Protein 1YLQ (pdb70)

Secondary structure (P-SEA, 3-state):
caaaaaaaaaaaaccccbbbbbcccccccccccccccbbbbbcccccccaaaaaaaaaaaaaaaccccbbbbbccaaaaaaaaaacccccccc/caaaaaaaaaaaaccccbbbbbcccccccccccccccbbbbbcccccccaaaaaaaaaaaaaacccccbbbbbccaaaaaaaacccccccccc

Structure (mmCIF, N/CA/C/O backbone):
data_1YLQ
#
_entry.id   1YLQ
#
_cell.length_a   38.350
_cell.length_b   38.350
_cell.length_c   244.082
_cell.angle_alpha   90.00
_cell.angle_beta   90.00
_cell.angle_gamma   120.00
#
_symmetry.space_group_name_H-M   'P 32 2 1'
#
loop_
_entity.id
_entity.type
_entity.pdbx_description
1 polymer 'putative nucleotidyltransferase, hypothetical protein AF0614'
2 non-polymer 'SULFATE ION'
3 water water
#
loop_
_atom_site.group_PDB
_atom_site.id
_atom_site.type_symbol
_atom_site.label_atom_id
_atom_site.label_alt_id
_atom_site.label_comp_id
_atom_site.label_asym_id
_atom_site.label_entity_id
_atom_site.label_seq_id
_atom_site.pdbx_PDB_ins_code
_atom_site.Cartn_x
_atom_site.Cartn_y
_atom_site.Cartn_z
_atom_site.occupancy
_atom_site.B_iso_or_equiv
_atom_site.auth_seq_id
_atom_site.auth_comp_id
_atom_site.auth_asym_id
_atom_site.auth_atom_id
_atom_site.pdbx_PDB_model_num
ATOM 1 N N . ALA A 1 1 ? -1.566 15.733 14.499 1.00 38.00 -2 ALA A N 1
ATOM 2 C CA . ALA A 1 1 ? -0.296 16.091 13.833 1.00 38.46 -2 ALA A CA 1
ATOM 3 C C . ALA A 1 1 ? 0.714 15.235 14.542 1.00 37.61 -2 ALA A C 1
ATOM 4 O O . ALA A 1 1 ? 1.852 15.621 14.813 1.00 40.84 -2 ALA A O 1
ATOM 6 N N . GLY A 1 2 ? 0.265 14.029 14.820 1.00 35.94 -1 GLY A N 1
ATOM 7 C CA . GLY A 1 2 ? 1.104 13.045 15.368 1.00 32.99 -1 GLY A CA 1
ATOM 8 C C . GLY A 1 2 ? 1.633 13.400 16.753 1.00 32.04 -1 GLY A C 1
ATOM 9 O O . GLY A 1 2 ? 2.614 12.793 17.118 1.00 31.74 -1 GLY A O 1
ATOM 10 N N . HIS A 1 3 ? 1.031 14.343 17.516 1.00 29.93 0 HIS A N 1
ATOM 11 C CA . HIS A 1 3 ? 1.484 14.567 18.941 1.00 29.36 0 HIS A CA 1
ATOM 12 C C . HIS A 1 3 ? 1.026 13.458 19.893 1.00 28.80 0 HIS A C 1
ATOM 13 O O . HIS A 1 3 ? 1.764 13.069 20.821 1.00 28.01 0 HIS A O 1
ATOM 20 N N . MET A 1 4 ? -0.198 12.969 19.700 1.00 28.17 1 MET A N 1
ATOM 21 C CA . MET A 1 4 ? -0.700 11.897 20.541 1.00 29.60 1 MET A CA 1
ATOM 22 C C . MET A 1 4 ? 0.115 10.631 20.464 1.00 28.97 1 MET A C 1
ATOM 23 O O . MET A 1 4 ? 0.281 9.962 21.470 1.00 26.72 1 MET A O 1
ATOM 28 N N . LYS A 1 5 ? 0.623 10.351 19.264 1.00 27.65 2 LYS A N 1
ATOM 29 C CA . LYS A 1 5 ? 1.578 9.257 19.005 1.00 28.20 2 LYS A CA 1
ATOM 30 C C . LYS A 1 5 ? 2.814 9.435 19.880 1.00 27.60 2 LYS A C 1
ATOM 31 O O . LYS A 1 5 ? 3.270 8.474 20.495 1.00 28.13 2 LYS A O 1
ATOM 37 N N . GLU A 1 6 ? 3.315 10.667 19.940 1.00 26.40 3 GLU A N 1
ATOM 38 C CA . GLU A 1 6 ? 4.489 11.041 20.711 1.00 27.66 3 GLU A CA 1
ATOM 39 C C . GLU A 1 6 ? 4.225 10.904 22.212 1.00 25.69 3 GLU A C 1
ATOM 40 O O . GLU A 1 6 ? 5.049 10.359 22.885 1.00 24.50 3 GLU A O 1
ATOM 46 N N . ILE A 1 7 ? 3.108 11.431 22.713 1.00 26.34 4 ILE A N 1
ATOM 47 C CA . ILE A 1 7 ? 2.667 11.177 24.110 1.00 27.30 4 ILE A CA 1
ATOM 48 C C . ILE A 1 7 ? 2.676 9.654 24.484 1.00 28.27 4 ILE A C 1
ATOM 49 O O . ILE A 1 7 ? 3.174 9.266 25.557 1.00 28.20 4 ILE A O 1
ATOM 54 N N . LYS A 1 8 ? 2.091 8.802 23.638 1.00 28.57 5 LYS A N 1
ATOM 55 C CA . LYS A 1 8 ? 1.990 7.378 24.004 1.00 29.07 5 LYS A CA 1
ATOM 56 C C . LYS A 1 8 ? 3.432 6.858 24.054 1.00 28.92 5 LYS A C 1
ATOM 57 O O . LYS A 1 8 ? 3.797 6.085 24.945 1.00 27.43 5 LYS A O 1
ATOM 63 N N . GLU A 1 9 ? 4.278 7.298 23.120 1.00 28.93 6 GLU A N 1
ATOM 64 C CA . GLU A 1 9 ? 5.642 6.748 23.076 1.00 30.33 6 GLU A CA 1
ATOM 65 C C . GLU A 1 9 ? 6.536 7.121 24.249 1.00 29.72 6 GLU A C 1
ATOM 66 O O . GLU A 1 9 ? 7.136 6.237 24.851 1.00 28.50 6 GLU A O 1
ATOM 72 N N . ILE A 1 10 ? 6.585 8.407 24.581 1.00 28.96 7 ILE A N 1
ATOM 73 C CA . ILE A 1 10 ? 7.270 8.912 25.770 1.00 30.03 7 ILE A CA 1
ATOM 74 C C . ILE A 1 10 ? 6.736 8.206 27.025 1.00 29.69 7 ILE A C 1
ATOM 75 O O . ILE A 1 10 ? 7.502 7.808 27.895 1.00 29.60 7 ILE A O 1
ATOM 80 N N . THR A 1 11 ? 5.420 8.046 27.108 1.00 28.81 8 THR A N 1
ATOM 81 C CA . THR A 1 11 ? 4.792 7.542 28.328 1.00 28.98 8 THR A CA 1
ATOM 82 C C . THR A 1 11 ? 5.232 6.082 28.513 1.00 30.31 8 THR A C 1
ATOM 83 O O . THR A 1 11 ? 5.777 5.696 29.569 1.00 30.48 8 THR A O 1
ATOM 87 N N . LYS A 1 12 ? 5.040 5.294 27.467 1.00 30.94 9 LYS A N 1
ATOM 88 C CA . LYS A 1 12 ? 5.289 3.864 27.567 1.00 32.04 9 LYS A CA 1
ATOM 89 C C . LYS A 1 12 ? 6.793 3.516 27.711 1.00 31.55 9 LYS A C 1
ATOM 90 O O . LYS A 1 12 ? 7.137 2.447 28.237 1.00 29.88 9 LYS A O 1
ATOM 96 N N . LYS A 1 13 ? 7.668 4.436 27.281 1.00 30.96 10 LYS A N 1
ATOM 97 C CA . LYS A 1 13 ? 9.118 4.301 27.480 1.00 31.13 10 LYS A CA 1
ATOM 98 C C . LYS A 1 13 ? 9.512 4.394 28.958 1.00 30.78 10 LYS A C 1
ATOM 99 O O . LYS A 1 13 ? 10.429 3.707 29.430 1.00 30.33 10 LYS A O 1
ATOM 105 N N . ASP A 1 14 ? 8.843 5.284 29.659 1.00 30.26 11 ASP A N 1
ATOM 106 C CA . ASP A 1 14 ? 9.084 5.522 31.089 1.00 32.00 11 ASP A CA 1
ATOM 107 C C . ASP A 1 14 ? 8.256 4.562 31.970 1.00 31.28 11 ASP A C 1
ATOM 108 O O . ASP A 1 14 ? 8.776 3.822 32.832 1.00 31.62 11 ASP A O 1
ATOM 113 N N . VAL A 1 15 ? 6.964 4.524 31.715 1.00 31.51 12 VAL A N 1
ATOM 114 C CA . VAL A 1 15 ? 6.047 3.759 32.584 1.00 32.23 12 VAL A CA 1
ATOM 115 C C . VAL A 1 15 ? 5.271 2.773 31.710 1.00 31.01 12 VAL A C 1
ATOM 116 O O . VAL A 1 15 ? 4.243 3.128 31.140 1.00 29.95 12 VAL A O 1
ATOM 120 N N . GLN A 1 16 ? 5.761 1.538 31.641 1.00 29.04 13 GLN A N 1
ATOM 121 C CA . GLN A 1 16 ? 5.238 0.540 30.724 1.00 29.99 13 GLN A CA 1
ATOM 122 C C . GLN A 1 16 ? 3.755 0.261 30.960 1.00 29.30 13 GLN A C 1
ATOM 123 O O . GLN A 1 16 ? 3.000 0.023 30.012 1.00 28.60 13 GLN A O 1
ATOM 129 N N . ASP A 1 17 ? 3.332 0.277 32.221 1.00 28.64 14 ASP A N 1
ATOM 130 C CA . ASP A 1 17 ? 1.951 -0.112 32.509 1.00 28.03 14 ASP A CA 1
ATOM 131 C C . ASP A 1 17 ? 0.959 1.035 32.457 1.00 27.00 14 ASP A C 1
ATOM 132 O O . ASP A 1 17 ? -0.219 0.848 32.792 1.00 26.66 14 ASP A O 1
ATOM 137 N N . ALA A 1 18 ? 1.414 2.225 32.070 1.00 27.05 15 ALA A N 1
ATOM 138 C CA . ALA A 1 18 ? 0.529 3.360 32.152 1.00 27.37 15 ALA A CA 1
ATOM 139 C C . ALA A 1 18 ? -0.639 3.303 31.179 1.00 27.73 15 ALA A C 1
ATOM 140 O O . ALA A 1 18 ? -0.561 2.716 30.061 1.00 29.23 15 ALA A O 1
ATOM 142 N N . GLU A 1 19 ? -1.762 3.848 31.619 1.00 26.59 16 GLU A N 1
ATOM 143 C CA . GLU A 1 19 ? -2.904 3.968 30.748 1.00 26.44 16 GLU A CA 1
ATOM 144 C C . GLU A 1 19 ? -3.159 5.424 30.486 1.00 24.98 16 GLU A C 1
ATOM 145 O O . GLU A 1 19 ? -2.871 6.273 31.346 1.00 24.91 16 GLU A O 1
ATOM 151 N N . ILE A 1 20 ? -3.597 5.722 29.263 1.00 22.86 17 ILE A N 1
ATOM 152 C CA . ILE A 1 20 ? -3.797 7.119 28.896 1.00 24.16 17 ILE A CA 1
ATOM 153 C C . ILE A 1 20 ? -5.237 7.333 28.513 1.00 23.84 17 ILE A C 1
ATOM 154 O O . ILE A 1 20 ? -5.779 6.605 27.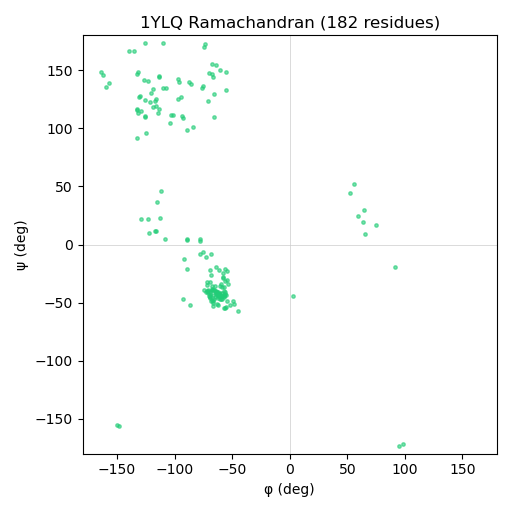672 1.00 23.67 17 ILE A O 1
ATOM 159 N N . TYR A 1 21 ? -5.821 8.364 29.107 1.00 24.52 18 TYR A N 1
ATOM 160 C CA . TYR A 1 21 ? -7.187 8.740 28.799 1.00 25.05 18 TYR A CA 1
ATOM 161 C C . TYR A 1 21 ? -7.265 10.181 28.321 1.00 25.08 18 TYR A C 1
ATOM 162 O O . TYR A 1 21 ? -6.618 11.062 28.917 1.00 26.42 18 TYR A O 1
ATOM 171 N N . LEU A 1 22 ? -8.122 10.436 27.325 1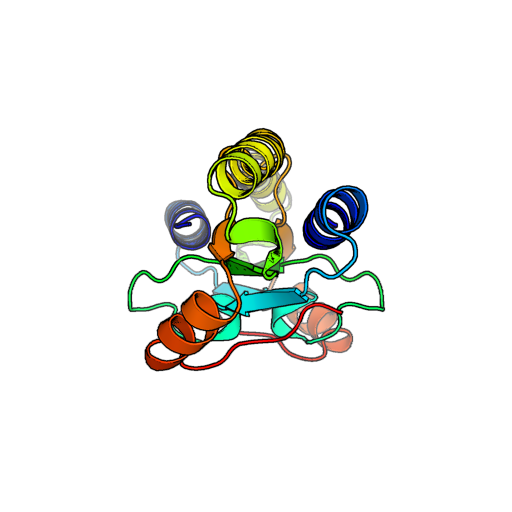.00 24.39 19 LEU A N 1
ATOM 172 C CA . LEU A 1 22 ? -8.333 11.783 26.753 1.00 24.82 19 LEU A CA 1
ATOM 173 C C . LEU A 1 22 ? -9.690 12.347 27.177 1.00 25.05 19 LEU A C 1
ATOM 174 O O . LEU A 1 22 ? -10.691 11.641 27.182 1.00 25.23 19 LEU A O 1
ATOM 179 N N . TYR A 1 23 ? -9.723 13.603 27.597 1.00 25.58 20 TYR A N 1
ATOM 180 C CA . TYR A 1 23 ? -10.980 14.309 27.777 1.00 25.44 20 TYR A CA 1
ATOM 181 C C . TYR A 1 23 ? -10.727 15.786 27.469 1.00 25.55 20 TYR A C 1
ATOM 182 O O . TYR A 1 23 ? -9.829 16.114 26.658 1.00 24.41 20 TYR A O 1
ATOM 191 N N . GLY A 1 24 ? -11.554 16.667 28.006 1.00 25.60 21 GLY A N 1
ATOM 192 C CA . GLY A 1 24 ? -11.476 18.105 27.675 1.00 25.79 21 GLY A CA 1
ATOM 193 C C . GLY A 1 24 ? -12.467 18.444 26.547 1.00 26.62 21 GLY A C 1
ATOM 194 O O . GLY A 1 24 ? -13.276 17.605 26.169 1.00 26.90 21 GLY A O 1
ATOM 195 N N . SER A 1 25 ? -12.426 19.665 26.044 1.00 27.54 22 SER A N 1
ATOM 196 C CA . SER A 1 25 ? -13.550 20.199 25.222 1.00 29.68 22 SER A CA 1
ATOM 197 C C . SER A 1 25 ? -13.871 19.335 24.018 1.00 30.61 22 SER A C 1
ATOM 198 O O . SER A 1 25 ? -15.042 19.023 23.763 1.00 30.05 22 SER A O 1
ATOM 201 N N . VAL A 1 26 ? -12.818 18.864 23.338 1.00 31.82 23 VAL A N 1
ATOM 202 C CA . VAL A 1 26 ? -13.029 18.131 22.084 1.00 32.86 23 VAL A CA 1
ATOM 203 C C . VAL A 1 26 ? -13.757 16.818 22.327 1.00 33.93 23 VAL A C 1
ATOM 204 O O . VAL A 1 26 ? -14.789 16.526 21.687 1.00 34.49 23 VAL A O 1
ATOM 208 N N . VAL A 1 27 ? -13.299 16.078 23.326 1.00 33.61 24 VAL A N 1
ATOM 209 C CA . VAL A 1 27 ? -13.872 14.774 23.637 1.00 33.89 24 VAL A CA 1
ATOM 210 C C . VAL A 1 27 ? -15.271 14.962 24.245 1.00 35.23 24 VAL A C 1
ATOM 211 O O . VAL A 1 27 ? -16.203 14.211 23.889 1.00 36.01 24 VAL A O 1
ATOM 215 N N . GLU A 1 28 ? -15.425 15.976 25.110 1.00 35.93 25 GLU A N 1
ATOM 216 C CA . GLU A 1 28 ? -16.624 16.128 25.964 1.00 36.16 25 GLU A CA 1
ATOM 217 C C . GLU A 1 28 ? -17.774 16.935 25.343 1.00 38.66 25 GLU A C 1
ATOM 218 O O . GLU A 1 28 ? -18.905 16.848 25.825 1.00 38.52 25 GLU A O 1
ATOM 224 N N . GLY A 1 29 ? -17.482 17.765 24.339 1.00 41.67 26 GLY A N 1
ATOM 225 C CA . GLY A 1 29 ? -18.523 18.608 23.702 1.00 45.35 26 GLY A CA 1
ATOM 226 C C . GLY A 1 29 ? -18.788 20.028 24.222 1.00 47.77 26 GLY A C 1
ATOM 227 O O . GLY A 1 29 ? -19.437 20.832 23.536 1.00 49.30 26 GLY A O 1
ATOM 228 N N . ASP A 1 30 ? -18.365 20.320 25.451 1.00 49.95 27 ASP A N 1
ATOM 229 C CA . ASP A 1 30 ? -18.216 21.691 25.981 1.00 51.57 27 ASP A CA 1
ATOM 230 C C . ASP A 1 30 ? -16.800 21.967 25.553 1.00 51.34 27 ASP A C 1
ATOM 231 O O . ASP A 1 30 ? -15.888 21.562 26.257 1.00 51.97 27 ASP A O 1
ATOM 236 N N . TYR A 1 31 ? -16.537 22.661 24.444 1.00 51.41 28 TYR A N 1
ATOM 237 C CA . TYR A 1 31 ? -16.693 24.105 24.121 1.00 49.68 28 TYR A CA 1
ATOM 238 C C . TYR A 1 31 ? -17.140 25.315 24.934 1.00 49.79 28 TYR A C 1
ATOM 239 O O . TYR A 1 31 ? -16.464 26.329 24.802 1.00 49.54 28 TYR A O 1
ATOM 248 N N . SER A 1 32 ? -18.200 25.289 25.742 1.00 49.48 29 SER A N 1
ATOM 249 C CA . SER A 1 32 ? -18.614 26.569 26.356 1.00 49.21 29 SER A CA 1
ATOM 250 C C . SER A 1 32 ? -18.481 26.762 27.893 1.00 48.96 29 SER A C 1
ATOM 251 O O . SER A 1 32 ? -19.149 27.620 28.480 1.00 48.86 29 SER A O 1
ATOM 254 N N . ILE A 1 33 ? -17.592 25.980 28.514 1.00 48.45 30 ILE A N 1
ATOM 255 C CA . ILE A 1 33 ? -17.281 26.061 29.959 1.00 48.06 30 ILE A CA 1
ATOM 256 C C . ILE A 1 33 ? -15.752 26.157 30.226 1.00 46.70 30 ILE A C 1
ATOM 257 O O . ILE A 1 33 ? -15.231 25.933 31.375 1.00 46.77 30 ILE A O 1
ATOM 262 N N . GLY A 1 34 ? -14.982 26.672 29.046 1.00 45.14 31 GLY A N 1
ATOM 263 C CA . GLY A 1 34 ? -13.532 26.819 29.417 1.00 42.86 31 GLY A CA 1
ATOM 264 C C . GLY A 1 34 ? -12.767 25.577 29.885 1.00 40.73 31 GLY A C 1
ATOM 265 O O . GLY A 1 34 ? -11.756 25.695 30.569 1.00 40.00 31 GLY A O 1
ATOM 266 N N . LEU A 1 35 ? -13.218 24.396 29.480 1.00 39.18 32 LEU A N 1
ATOM 267 C CA . LEU A 1 35 ? -12.412 23.176 29.672 1.00 38.38 32 LEU A CA 1
ATOM 268 C C . LEU A 1 35 ? -11.135 23.324 28.847 1.00 37.16 32 LEU A C 1
ATOM 269 O O . LEU A 1 35 ? -11.131 24.069 27.863 1.00 37.59 32 LEU A O 1
ATOM 274 N N . SER A 1 36 ? -10.066 22.638 29.238 1.00 35.29 33 SER A N 1
ATOM 275 C CA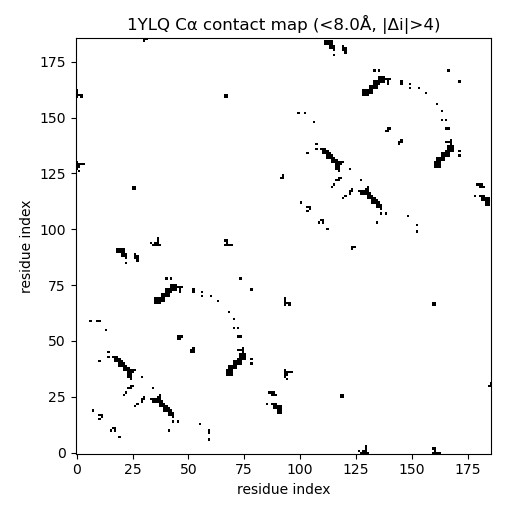 . SER A 1 36 ? -8.901 22.527 28.362 1.00 34.78 33 SER A CA 1
ATOM 276 C C . SER A 1 36 ? -9.238 21.842 27.006 1.00 33.00 33 SER A C 1
ATOM 277 O O . SER A 1 36 ? -10.114 20.992 26.964 1.00 33.02 33 SER A O 1
ATOM 280 N N . ASP A 1 37 ? -8.526 22.182 25.930 1.00 31.47 34 ASP A N 1
ATOM 281 C CA . ASP A 1 37 ? -8.787 21.602 24.588 1.00 30.29 34 ASP A CA 1
ATOM 282 C C . ASP A 1 37 ? -8.708 20.068 24.601 1.00 29.98 34 ASP A C 1
ATOM 283 O O . ASP A 1 37 ? -9.637 19.386 24.158 1.00 30.03 34 ASP A O 1
ATOM 288 N N . ILE A 1 38 ? -7.576 19.537 25.073 1.00 28.82 35 ILE A N 1
ATOM 289 C CA . ILE A 1 38 ? -7.416 18.109 25.292 1.00 27.78 35 ILE A CA 1
ATOM 290 C C . ILE A 1 38 ? -6.800 17.979 26.703 1.00 28.00 35 ILE A C 1
ATOM 291 O O . ILE A 1 38 ? -5.706 18.519 26.990 1.00 28.34 35 ILE A O 1
ATOM 296 N N . ASP A 1 39 ? -7.540 17.351 27.603 1.00 25.86 36 ASP A N 1
ATOM 297 C CA . ASP A 1 39 ? -6.921 16.844 28.861 1.00 26.42 36 ASP A CA 1
ATOM 298 C C . ASP A 1 39 ? -6.383 15.439 28.601 1.00 25.91 36 ASP A C 1
ATOM 299 O O . ASP A 1 39 ? -6.999 14.647 27.874 1.00 26.37 36 ASP A O 1
ATOM 304 N N . VAL A 1 40 ? -5.213 15.163 29.152 1.00 26.31 37 VAL A N 1
ATOM 305 C CA . VAL A 1 40 ? -4.550 13.855 29.010 1.00 25.95 37 VAL A CA 1
ATOM 306 C C . VAL A 1 40 ? -4.252 13.336 30.403 1.00 25.12 37 VAL A C 1
ATOM 307 O O . VAL A 1 40 ? -3.393 13.868 31.106 1.00 25.93 37 VAL A O 1
ATOM 311 N N . ALA A 1 41 ? -4.951 12.297 30.816 1.00 24.73 38 ALA A N 1
ATOM 312 C CA . ALA A 1 41 ? -4.644 11.686 32.124 1.00 24.22 38 ALA A CA 1
ATOM 313 C C . ALA A 1 41 ? -3.736 10.478 31.854 1.00 23.93 38 ALA A C 1
ATOM 314 O O . ALA A 1 41 ? -4.055 9.626 31.023 1.00 24.74 38 ALA A O 1
ATOM 316 N N . ILE A 1 42 ? -2.574 10.456 32.500 1.00 24.39 39 ILE A N 1
ATOM 317 C CA . ILE A 1 42 ? -1.643 9.356 32.385 1.00 22.44 39 ILE A CA 1
ATOM 318 C C . ILE A 1 42 ? -1.580 8.682 33.756 1.00 23.31 39 ILE A C 1
ATOM 319 O O . ILE A 1 42 ? -1.184 9.296 34.739 1.00 23.94 39 ILE A O 1
ATOM 324 N N . VAL A 1 43 ? -2.004 7.422 33.829 1.00 22.18 40 VAL A N 1
ATOM 325 C CA . VAL A 1 43 ? -2.452 6.848 35.078 1.00 23.08 40 VAL A CA 1
ATOM 326 C C . VAL A 1 43 ? -1.677 5.564 35.359 1.00 23.23 40 VAL A C 1
ATOM 327 O O . VAL A 1 43 ? -1.679 4.642 34.548 1.00 22.40 40 VAL A O 1
ATOM 331 N N . SER A 1 44 ? -1.026 5.506 36.527 1.00 24.95 41 SER A N 1
ATOM 332 C CA . SER A 1 44 ? -0.313 4.268 36.929 1.00 25.61 41 SER A CA 1
ATOM 333 C C . SER A 1 44 ? -0.052 4.385 38.407 1.00 25.09 41 SER A C 1
ATOM 334 O O . SER A 1 44 ? 0.198 5.492 38.892 1.00 25.82 41 SER A O 1
ATOM 337 N N . ASP A 1 45 ? -0.025 3.262 39.128 1.00 24.05 42 ASP A N 1
ATOM 338 C CA . ASP A 1 45 ? 0.362 3.354 40.548 1.00 23.53 42 ASP A CA 1
ATOM 339 C C . ASP A 1 45 ? 1.868 3.551 40.730 1.00 24.29 42 ASP A C 1
ATOM 340 O O . ASP A 1 45 ? 2.347 3.821 41.833 1.00 24.01 42 ASP A O 1
ATOM 345 N N . VAL A 1 46 ? 2.623 3.478 39.654 1.00 24.03 43 VAL A N 1
ATOM 346 C CA . VAL A 1 46 ? 4.023 3.966 39.741 1.00 27.22 43 VAL A CA 1
ATOM 347 C C . VAL A 1 46 ? 4.087 5.439 40.253 1.00 25.80 43 VAL A C 1
ATOM 348 O O . VAL A 1 46 ? 5.015 5.842 40.915 1.00 27.26 43 VAL A O 1
ATOM 352 N N . PHE A 1 47 ? 3.074 6.230 39.970 1.00 25.55 44 PHE A N 1
ATOM 353 C CA . PHE A 1 47 ? 3.060 7.635 40.372 1.00 25.01 44 PHE A CA 1
ATOM 354 C C . PHE A 1 47 ? 2.709 7.839 41.849 1.00 26.09 44 PHE A C 1
ATOM 355 O O . PHE A 1 47 ? 2.621 8.996 42.328 1.00 25.04 44 PHE A O 1
ATOM 363 N N . GLU A 1 48 ? 2.537 6.722 42.573 1.00 26.98 45 GLU A N 1
ATOM 364 C CA . GLU A 1 48 ? 2.447 6.794 44.029 1.00 28.38 45 GLU A CA 1
ATOM 365 C C . GLU A 1 48 ? 3.773 7.365 44.586 1.00 28.65 45 GLU A C 1
ATOM 366 O O . GLU A 1 48 ? 3.813 7.899 45.656 1.00 28.99 45 GLU A O 1
ATOM 372 N N . ASP A 1 49 ? 4.844 7.256 43.823 1.00 28.09 46 ASP A N 1
ATOM 373 C CA . ASP A 1 49 ? 6.122 7.828 44.225 1.00 27.81 46 ASP A CA 1
ATOM 374 C C . ASP A 1 49 ? 6.185 9.224 43.621 1.00 27.28 46 ASP A C 1
ATOM 375 O O . ASP A 1 49 ? 6.265 9.367 42.391 1.00 26.66 46 ASP A O 1
ATOM 380 N N . ARG A 1 50 ? 6.082 10.247 44.478 1.00 26.03 47 ARG A N 1
ATOM 381 C CA . ARG A 1 50 ? 6.055 11.655 44.051 1.00 27.03 47 ARG A CA 1
ATOM 382 C C . ARG A 1 50 ? 7.241 11.998 43.177 1.00 26.58 47 ARG A C 1
ATOM 383 O O . ARG A 1 50 ? 7.141 12.818 42.285 1.00 26.80 47 ARG A O 1
ATOM 391 N N . ASN A 1 51 ? 8.388 11.378 43.438 1.00 26.16 48 ASN A N 1
ATOM 392 C CA . ASN A 1 51 ? 9.593 11.704 42.684 1.00 26.22 48 ASN A CA 1
ATOM 393 C C . ASN A 1 51 ? 9.452 11.261 41.233 1.00 25.93 48 ASN A C 1
ATOM 394 O O . ASN A 1 51 ? 9.946 11.910 40.309 1.00 26.90 48 ASN A O 1
ATOM 399 N N . ARG A 1 52 ? 8.777 10.147 41.050 1.00 26.36 49 ARG A N 1
ATOM 400 C CA . ARG A 1 52 ? 8.444 9.609 39.725 1.00 27.62 49 ARG A CA 1
ATOM 401 C C . ARG A 1 52 ? 7.408 10.467 38.999 1.00 26.23 49 ARG A C 1
ATOM 402 O O . ARG A 1 52 ? 7.536 10.720 37.793 1.00 25.46 49 ARG A O 1
ATOM 410 N N . LYS A 1 53 ? 6.411 10.934 39.731 1.00 26.13 50 LYS A N 1
ATOM 411 C CA . LYS A 1 53 ? 5.364 11.781 39.161 1.00 29.35 50 LYS A CA 1
ATOM 412 C C . LYS A 1 53 ? 6.057 13.061 38.679 1.00 29.30 50 LYS A C 1
ATOM 413 O O . LYS A 1 53 ? 5.832 13.510 37.545 1.00 30.67 50 LYS A O 1
ATOM 419 N N . LEU A 1 54 ? 6.974 13.604 39.510 1.00 29.52 51 LEU A N 1
ATOM 420 C CA . LEU A 1 54 ? 7.621 14.901 39.199 1.00 28.94 51 LEU A CA 1
ATOM 421 C C . LEU A 1 54 ? 8.537 14.791 37.960 1.00 29.54 51 LEU A C 1
ATOM 422 O O . LEU A 1 54 ? 8.517 15.644 37.063 1.00 30.38 51 LEU A O 1
ATOM 427 N N . GLU A 1 55 ? 9.371 13.757 37.964 1.00 30.36 52 GLU A N 1
ATOM 428 C CA . GLU A 1 55 ? 10.272 13.377 36.868 1.00 31.79 52 GLU A CA 1
ATOM 429 C C . GLU A 1 55 ? 9.489 13.269 35.542 1.00 31.47 52 GLU A C 1
ATOM 430 O O . GLU A 1 55 ? 9.866 13.842 34.515 1.00 30.46 52 GLU A O 1
ATOM 436 N N . PHE A 1 56 ? 8.396 12.505 35.576 1.00 31.44 53 PHE A N 1
ATOM 437 C CA . PHE A 1 56 ? 7.640 12.228 34.359 1.00 31.33 53 PHE A CA 1
ATOM 438 C C . PHE A 1 56 ? 6.948 13.506 33.877 1.00 31.19 53 PHE A C 1
ATOM 439 O O . PHE A 1 56 ? 6.962 13.868 32.667 1.00 31.16 53 PHE A O 1
ATOM 447 N N . PHE A 1 57 ? 6.327 14.189 34.822 1.00 30.16 54 PHE A N 1
ATOM 448 C CA . PHE A 1 57 ? 5.663 15.448 34.486 1.00 30.76 54 PHE A CA 1
ATOM 449 C C . PHE A 1 57 ? 6.612 16.460 33.852 1.00 29.70 54 PHE A C 1
ATOM 450 O O . PHE A 1 57 ? 6.234 17.116 32.862 1.00 29.47 54 PHE A O 1
ATOM 458 N N . GLY A 1 58 ? 7.825 16.594 34.397 1.00 30.16 55 GLY A N 1
ATOM 459 C CA . GLY A 1 58 ? 8.797 17.519 33.857 1.00 30.29 55 GLY A CA 1
ATOM 460 C C . GLY A 1 58 ? 9.168 17.147 32.419 1.00 31.34 55 GLY A C 1
ATOM 461 O O . GLY A 1 58 ? 9.209 18.002 31.526 1.00 30.19 55 GLY A O 1
ATOM 462 N N . LYS A 1 59 ? 9.431 15.860 32.210 1.00 31.58 56 LYS A N 1
ATOM 463 C CA . LYS A 1 59 ? 9.726 15.302 30.870 1.00 33.70 56 LYS A CA 1
ATOM 464 C C . LYS A 1 59 ? 8.614 15.603 29.844 1.00 33.57 56 LYS A C 1
ATOM 465 O O . LYS A 1 59 ? 8.881 16.118 28.748 1.00 33.14 56 LYS A O 1
ATOM 471 N N . ILE A 1 60 ? 7.374 15.254 30.182 1.00 34.31 57 ILE A N 1
ATOM 472 C CA . ILE A 1 60 ? 6.301 15.344 29.205 1.00 35.64 57 ILE A CA 1
ATOM 473 C C . ILE A 1 60 ? 5.917 16.792 28.877 1.00 36.57 57 ILE A C 1
ATOM 474 O O . ILE A 1 60 ? 5.658 17.115 27.696 1.00 35.36 57 ILE A O 1
ATOM 479 N N . THR A 1 61 ? 5.904 17.671 29.884 1.00 36.77 58 THR A N 1
ATOM 480 C CA . THR A 1 61 ? 5.570 19.097 29.629 1.00 38.40 58 THR A CA 1
ATOM 481 C C . THR A 1 61 ? 6.653 19.884 28.882 1.00 38.32 58 THR A C 1
ATOM 482 O O . THR A 1 61 ? 6.330 20.783 28.085 1.00 38.51 58 THR A O 1
ATOM 486 N N . LYS A 1 62 ? 7.921 19.561 29.139 1.00 37.74 59 LYS A N 1
ATOM 487 C CA . LYS A 1 62 ? 9.031 20.146 28.377 1.00 37.63 59 LYS A CA 1
ATOM 488 C C . LYS A 1 62 ? 8.929 19.744 26.894 1.00 37.33 59 LYS A C 1
ATOM 489 O O . LYS A 1 62 ? 9.166 20.545 26.011 1.00 36.38 59 LYS A O 1
ATOM 495 N N . LYS A 1 63 ? 8.569 18.492 26.637 1.00 37.41 60 LYS A N 1
ATOM 496 C CA . LYS A 1 63 ? 8.371 18.020 25.271 1.00 37.94 60 LYS A CA 1
ATOM 497 C C . LYS A 1 63 ? 7.204 18.760 24.5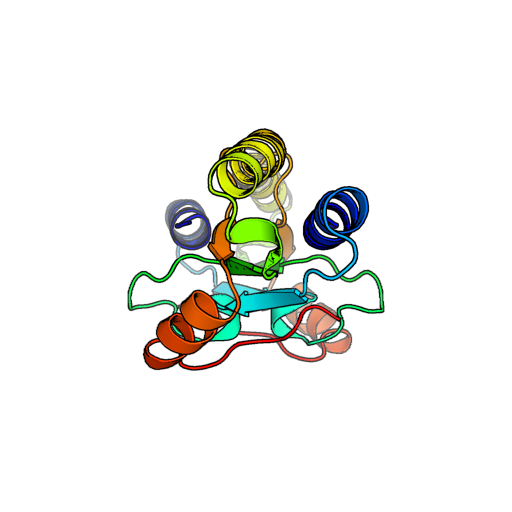93 1.00 38.52 60 LYS A C 1
ATOM 498 O O . LYS A 1 63 ? 7.270 19.116 23.414 1.00 36.32 60 LYS A O 1
ATOM 504 N N . PHE A 1 64 ? 6.141 19.001 25.355 1.00 39.38 61 PHE A N 1
ATOM 505 C CA . PHE A 1 64 ? 4.904 19.585 24.813 1.00 41.62 61 PHE A CA 1
ATOM 506 C C . PHE A 1 64 ? 4.633 21.015 25.324 1.00 43.16 61 PHE A C 1
ATOM 507 O O . PHE A 1 64 ? 3.531 21.369 25.731 1.00 44.78 61 PHE A O 1
ATOM 515 N N . PHE A 1 65 ? 5.680 21.822 25.288 1.00 44.09 62 PHE A N 1
ATOM 516 C CA . PHE A 1 65 ? 5.656 23.197 25.740 1.00 45.77 62 PHE A CA 1
ATOM 517 C C . PHE A 1 65 ? 4.539 23.968 25.018 1.00 45.48 62 PHE A C 1
ATOM 518 O O . PHE A 1 65 ? 4.387 23.849 23.795 1.00 45.77 62 PHE A O 1
ATOM 526 N N . ASP A 1 66 ? 3.740 24.717 25.782 1.00 45.19 63 ASP A N 1
ATOM 527 C CA . ASP A 1 66 ? 2.801 25.696 25.205 1.00 45.06 63 ASP A CA 1
ATOM 528 C C . ASP A 1 66 ? 1.916 25.050 24.119 1.00 43.78 63 ASP A C 1
ATOM 529 O O . ASP A 1 66 ? 1.721 25.601 23.035 1.00 44.15 63 ASP A O 1
ATOM 534 N N . SER A 1 67 ? 1.415 23.858 24.422 1.00 41.97 64 SER A N 1
ATOM 535 C CA . SER A 1 67 ? 0.525 23.123 23.518 1.00 40.07 64 SER A CA 1
ATOM 536 C C . SER A 1 67 ? -0.909 23.075 24.073 1.00 37.97 64 SER A C 1
ATOM 537 O O . SER A 1 67 ? -1.146 23.497 25.221 1.00 38.14 64 SER A O 1
ATOM 540 N N . PRO A 1 68 ? -1.861 22.544 23.274 1.00 35.89 65 PRO A N 1
ATOM 541 C CA . PRO A 1 68 ? -3.267 22.404 23.700 1.00 34.01 65 PRO A CA 1
ATOM 542 C C . PRO A 1 68 ? -3.521 21.311 24.741 1.00 32.15 65 PRO A C 1
ATOM 543 O O . PRO A 1 68 ? -4.624 21.279 25.281 1.00 30.84 65 PRO A O 1
ATOM 547 N N . PHE A 1 69 ? -2.523 20.451 25.012 1.00 29.91 66 PHE A N 1
ATOM 548 C CA . PHE A 1 69 ? -2.604 19.375 26.051 1.00 30.44 66 PHE A CA 1
ATOM 549 C C . PHE A 1 69 ? -2.471 19.852 27.500 1.00 30.05 66 PHE A C 1
ATOM 550 O O . PHE A 1 69 ? -1.607 20.659 27.821 1.00 31.73 66 PHE A O 1
ATOM 558 N N . GLU A 1 70 ? -3.331 19.373 28.375 1.00 30.16 67 GLU A N 1
ATOM 559 C CA . GLU A 1 70 ? -3.181 19.610 29.813 1.00 29.34 67 GLU A CA 1
ATOM 560 C C . GLU A 1 70 ? -2.964 18.220 30.367 1.00 27.22 67 GLU A C 1
ATOM 561 O O . GLU A 1 70 ? -3.805 17.377 30.179 1.00 27.44 67 GLU A O 1
ATOM 567 N N . PHE A 1 71 ? -1.810 17.962 31.002 1.00 26.04 68 PHE A N 1
ATOM 568 C CA . PHE A 1 71 ? -1.445 16.616 31.439 1.00 24.87 68 PHE A CA 1
ATOM 569 C C . PHE A 1 71 ? -1.819 16.476 32.917 1.00 24.60 68 PHE A C 1
ATOM 570 O O . PHE A 1 71 ? -1.640 17.440 33.651 1.00 24.72 68 PHE A O 1
ATOM 578 N N . HIS A 1 72 ? -2.301 15.299 33.325 1.00 22.88 69 HIS A N 1
ATOM 579 C CA . HIS A 1 72 ? -2.657 14.986 34.700 1.00 23.06 69 HIS A CA 1
ATOM 580 C C . HIS A 1 72 ? -2.002 13.641 34.934 1.00 24.03 69 HIS A C 1
ATOM 581 O O . HIS A 1 72 ? -2.312 12.669 34.246 1.00 25.25 69 HIS A O 1
ATOM 588 N N . ILE A 1 73 ? -1.048 13.618 35.845 1.00 23.49 70 ILE A N 1
ATOM 589 C CA . ILE A 1 73 ? -0.213 12.432 36.094 1.00 21.69 70 ILE A CA 1
ATOM 590 C C . ILE A 1 73 ? -0.777 11.874 37.352 1.00 23.16 70 ILE A C 1
ATOM 591 O O . ILE A 1 73 ? -0.694 12.509 38.415 1.00 24.09 70 ILE A O 1
ATOM 596 N N . LEU A 1 74 ? -1.410 10.702 37.262 1.00 22.16 71 LEU A N 1
ATOM 597 C CA . LEU A 1 74 ? -2.268 10.250 38.347 1.00 22.25 71 LEU A CA 1
ATOM 598 C C . LEU A 1 74 ? -2.023 8.786 38.761 1.00 22.75 71 LEU A C 1
ATOM 599 O O . LEU A 1 74 ? -1.772 7.970 37.914 1.00 21.95 71 LEU A O 1
ATOM 604 N N . THR A 1 75 ? -2.190 8.479 40.053 1.00 22.76 72 THR A N 1
ATOM 605 C CA . THR A 1 75 ? -2.295 7.118 40.499 1.00 23.96 72 THR A CA 1
ATOM 606 C C . THR A 1 75 ? -3.702 6.613 40.080 1.00 25.29 72 THR A C 1
ATOM 607 O O . THR A 1 75 ? -4.575 7.428 39.703 1.00 25.12 72 THR A O 1
ATOM 611 N N . LYS A 1 76 ? -3.949 5.309 40.261 1.00 24.19 73 LYS A N 1
ATOM 612 C CA . LYS A 1 76 ? -5.294 4.763 39.991 1.00 25.08 73 LYS A CA 1
ATOM 613 C C . LYS A 1 76 ? -6.406 5.383 40.876 1.00 24.82 73 LYS A C 1
ATOM 614 O O . LYS A 1 76 ? -7.461 5.717 40.375 1.00 25.46 73 LYS A O 1
ATOM 620 N N . LYS A 1 77 ? -6.150 5.542 42.173 1.00 24.73 74 LYS A N 1
ATOM 621 C CA . LYS A 1 77 ? -7.084 6.180 43.074 1.00 26.31 74 LYS A CA 1
ATOM 622 C C . LYS A 1 77 ? -7.420 7.607 42.663 1.00 25.87 74 LYS A C 1
ATOM 623 O O . LYS A 1 77 ? -8.597 8.046 42.736 1.00 24.69 74 LYS A O 1
ATOM 629 N N . GLU A 1 78 ? -6.393 8.342 42.241 1.00 25.21 75 GLU A N 1
ATOM 630 C CA . GLU A 1 78 ? -6.562 9.739 41.776 1.00 25.56 75 GLU A CA 1
ATOM 631 C C . GLU A 1 78 ? -7.415 9.835 40.511 1.00 25.39 75 GLU A C 1
ATOM 632 O O . GLU A 1 78 ? -8.281 10.706 40.381 1.00 24.96 75 GLU A O 1
ATOM 638 N N . TRP A 1 79 ? -7.185 8.928 39.579 1.00 25.55 76 TRP A N 1
ATOM 639 C CA . TRP A 1 79 ? -7.992 8.854 38.377 1.00 25.30 76 TRP A CA 1
ATOM 640 C C . TRP A 1 79 ? -9.489 8.467 38.707 1.00 26.64 76 TRP A C 1
ATOM 641 O O . TRP A 1 79 ? -10.415 9.091 38.209 1.00 24.98 76 TRP A O 1
ATOM 652 N N . LYS A 1 80 ? -9.708 7.472 39.571 1.00 27.75 77 LYS A N 1
ATOM 653 C CA . LYS A 1 80 ? -11.054 7.172 40.090 1.00 27.20 77 LYS A CA 1
ATOM 654 C C . LYS A 1 80 ? -11.734 8.485 40.579 1.00 28.75 77 LYS A C 1
ATOM 655 O O . LYS A 1 80 ? -12.849 8.839 40.139 1.00 28.49 77 LYS A O 1
ATOM 661 N N . MET A 1 81 ? -11.041 9.249 41.416 1.00 27.15 78 MET A N 1
ATOM 662 C CA . MET A 1 81 ? -11.610 10.504 41.851 1.00 27.43 78 MET A CA 1
ATOM 663 C C . MET A 1 81 ? -11.896 11.451 40.693 1.00 27.79 78 MET A C 1
ATOM 664 O O . MET A 1 81 ? -12.963 12.031 40.666 1.00 27.47 78 MET A O 1
ATOM 669 N N . SER A 1 82 ? -10.951 11.634 39.759 1.00 28.28 79 SER A N 1
ATOM 670 C CA . SER A 1 82 ? -11.085 12.606 38.655 1.00 28.65 79 SER A CA 1
ATOM 671 C C . SER A 1 82 ? -12.337 12.339 37.830 1.00 29.15 79 SER A C 1
ATOM 672 O O . SER A 1 82 ? -13.075 13.278 37.446 1.00 28.16 79 SER A O 1
ATOM 675 N N . LYS A 1 83 ? -12.599 11.057 37.601 1.00 28.98 80 LYS A N 1
ATOM 676 C CA . LYS A 1 83 ? -13.752 10.614 36.799 1.00 29.86 80 LYS A CA 1
ATOM 677 C C . LYS A 1 83 ? -15.094 11.071 37.296 1.00 30.59 80 LYS A C 1
ATOM 678 O O . LYS A 1 83 ? -16.000 11.156 36.493 1.00 30.16 80 LYS A O 1
ATOM 684 N N . ARG A 1 84 ? -15.226 11.310 38.607 1.00 31.29 81 ARG A N 1
ATOM 685 C CA . ARG A 1 84 ? -16.419 11.927 39.204 1.00 30.87 81 ARG A CA 1
ATOM 686 C C . ARG A 1 84 ? -16.816 13.292 38.568 1.00 3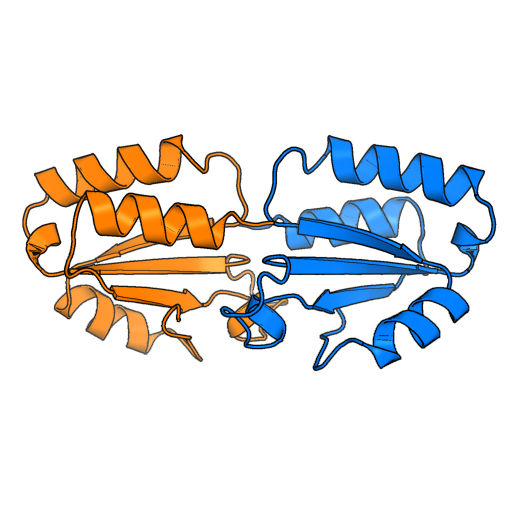0.33 81 ARG A C 1
ATOM 687 O O . ARG A 1 84 ? -17.949 13.716 38.692 1.00 29.92 81 ARG A O 1
ATOM 695 N N . PHE A 1 85 ? -15.854 13.970 37.945 1.00 30.15 82 PHE A N 1
ATOM 696 C CA . PHE A 1 85 ? -16.021 15.297 37.354 1.00 29.76 82 PHE A CA 1
ATOM 697 C C . PHE A 1 85 ? -15.826 15.307 35.836 1.00 30.56 82 PHE A C 1
ATOM 698 O O . PHE A 1 85 ? -15.741 16.382 35.228 1.00 31.28 82 PHE A O 1
ATOM 706 N N . ILE A 1 86 ? -15.771 14.128 35.215 1.00 29.30 83 ILE A N 1
ATOM 707 C CA . ILE A 1 86 ? -15.530 14.064 33.775 1.00 29.26 83 ILE A CA 1
ATOM 708 C C . ILE A 1 86 ? -16.746 13.464 33.124 1.00 30.69 83 ILE A C 1
ATOM 709 O O . ILE A 1 86 ? -17.156 12.343 33.494 1.00 30.80 83 ILE A O 1
ATOM 714 N N . ARG A 1 87 ? -17.293 14.195 32.140 1.00 30.66 84 ARG A N 1
ATOM 715 C CA . ARG A 1 87 ? -18.524 13.805 31.445 1.00 32.20 84 ARG A CA 1
ATOM 716 C C . ARG A 1 87 ? -18.315 12.532 30.624 1.00 30.88 84 ARG A C 1
ATOM 717 O O . ARG A 1 87 ? -19.134 11.608 30.663 1.00 30.90 84 ARG A O 1
ATOM 725 N N . LYS A 1 88 ? -17.178 12.486 29.931 1.00 28.83 85 LYS A N 1
ATOM 726 C CA . LYS A 1 88 ? -16.884 11.503 28.918 1.00 27.62 85 LYS A CA 1
ATOM 727 C C . LYS A 1 88 ? -15.362 11.493 28.777 1.00 26.31 85 LYS A C 1
ATOM 728 O O . LYS A 1 88 ? -14.732 12.550 28.713 1.00 24.45 85 LYS A O 1
ATOM 734 N N . TYR A 1 89 ? -14.776 10.313 28.702 1.00 25.87 86 TYR A N 1
ATOM 735 C CA . TYR A 1 89 ? -13.354 10.226 28.336 1.00 25.59 86 TYR A CA 1
ATOM 736 C C . TYR A 1 89 ? -13.186 9.110 27.328 1.00 26.68 86 TYR A C 1
ATOM 737 O O . TYR A 1 89 ? -14.084 8.248 27.194 1.00 25.70 86 TYR A O 1
ATOM 746 N N . ARG A 1 90 ? -12.019 9.081 26.679 1.00 27.09 87 ARG A N 1
ATOM 747 C CA . ARG A 1 90 ? -11.649 7.965 25.788 1.00 29.22 87 ARG A CA 1
ATOM 748 C C . ARG A 1 90 ? -10.254 7.436 26.112 1.00 30.16 87 ARG A C 1
ATOM 749 O O . ARG A 1 90 ? -9.274 8.204 26.164 1.00 28.82 87 ARG A O 1
ATOM 757 N N . ARG A 1 91 ? -10.147 6.130 26.317 1.00 32.42 88 ARG A N 1
ATOM 758 C CA . ARG A 1 91 ? -8.840 5.487 26.481 1.00 34.84 88 ARG A CA 1
ATOM 759 C C . ARG A 1 91 ? -8.054 5.587 25.171 1.00 36.68 88 ARG A C 1
ATOM 760 O O . ARG A 1 91 ? -8.590 5.282 24.084 1.00 36.94 88 ARG A O 1
ATOM 768 N N . LEU A 1 92 ? -6.807 6.051 25.266 1.00 38.41 89 LEU A N 1
ATOM 769 C CA . LEU A 1 92 ? -5.959 6.240 24.082 1.00 39.73 89 LEU A CA 1
ATOM 770 C C . LEU A 1 92 ? -5.260 4.955 23.674 1.00 41.53 89 LEU A C 1
ATOM 771 O O . LEU A 1 92 ? -4.284 4.496 24.292 1.00 43.07 89 LEU A O 1
ATOM 776 N N . ASP A 1 93 ? -5.831 4.351 22.646 1.00 43.29 90 ASP A N 1
ATOM 777 C CA . ASP A 1 93 ? -5.208 3.296 21.909 1.00 44.38 90 ASP A CA 1
ATOM 778 C C . ASP A 1 93 ? -4.423 3.945 20.764 1.00 44.71 90 ASP A C 1
ATOM 783 N N . ALA B 1 1 ? -6.508 23.996 26.191 1.00 38.29 -2 ALA B N 1
ATOM 784 C CA . ALA B 1 1 ? -5.505 24.863 26.803 1.00 38.81 -2 ALA B CA 1
ATOM 785 C C . ALA B 1 1 ? -5.704 26.162 26.108 1.00 37.88 -2 ALA B C 1
ATOM 786 O O . ALA B 1 1 ? -4.774 26.870 25.799 1.00 41.13 -2 ALA B O 1
ATOM 788 N N . GLY B 1 2 ? -6.958 26.481 25.864 1.00 36.60 -1 GLY B N 1
ATOM 789 C CA . GLY B 1 2 ? -7.286 27.760 25.335 1.00 33.44 -1 GLY B CA 1
ATOM 790 C C . GLY B 1 2 ? -6.751 27.976 23.922 1.00 32.31 -1 GLY B C 1
ATOM 791 O O . GLY B 1 2 ? -6.859 29.098 23.468 1.00 32.59 -1 GLY B O 1
ATOM 792 N N . HIS B 1 3 ? -6.201 26.964 23.214 1.00 29.64 0 HIS B N 1
ATOM 793 C CA . HIS B 1 3 ? -5.771 27.221 21.783 1.00 29.87 0 HIS B CA 1
ATOM 794 C C . HIS B 1 3 ? -6.956 27.398 20.817 1.00 29.39 0 HIS B C 1
ATOM 795 O O . HIS B 1 3 ? -6.923 28.265 19.926 1.00 29.61 0 HIS B O 1
ATOM 802 N N . MET B 1 4 ? -7.991 26.568 20.965 1.00 29.16 1 MET B N 1
ATOM 803 C CA . MET B 1 4 ? -9.197 26.695 20.141 1.00 32.02 1 MET B CA 1
ATOM 804 C C . MET B 1 4 ? -9.885 28.045 20.203 1.00 30.60 1 MET B C 1
ATO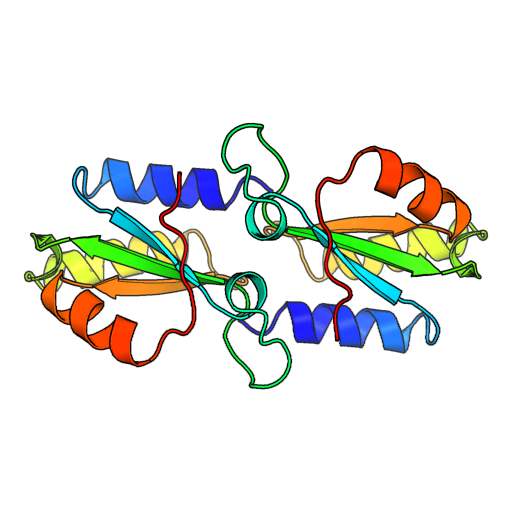M 805 O O . MET B 1 4 ? -10.420 28.512 19.207 1.00 28.13 1 MET B O 1
ATOM 810 N N . LYS B 1 5 ? -9.858 28.627 21.396 1.00 28.05 2 LYS B N 1
ATOM 811 C CA . LYS B 1 5 ? -10.354 29.975 21.651 1.00 29.16 2 LYS B CA 1
ATOM 812 C C . LYS B 1 5 ? -9.570 30.975 20.797 1.00 28.52 2 LYS B C 1
ATOM 813 O O . LYS B 1 5 ? -10.152 31.890 20.210 1.00 29.51 2 LYS B O 1
ATOM 819 N N . GLU B 1 6 ? -8.264 30.767 20.712 1.00 27.84 3 GLU B N 1
ATOM 820 C CA . GLU B 1 6 ? -7.357 31.618 19.964 1.00 28.93 3 GLU B CA 1
ATOM 821 C C . GLU B 1 6 ? -7.610 31.466 18.465 1.00 27.03 3 GLU B C 1
ATOM 822 O O . GLU B 1 6 ? -7.594 32.435 17.748 1.00 24.99 3 GLU B O 1
ATOM 828 N N . ILE B 1 7 ? -7.814 30.236 18.003 1.00 26.82 4 ILE B N 1
ATOM 829 C CA . ILE B 1 7 ? -8.146 29.971 16.594 1.00 27.22 4 ILE B CA 1
ATOM 830 C C . ILE B 1 7 ? -9.438 30.715 16.198 1.00 26.92 4 ILE B C 1
ATOM 831 O O . ILE B 1 7 ? -9.528 31.317 15.139 1.00 27.04 4 ILE B O 1
ATOM 836 N N . LYS B 1 8 ? -10.463 30.625 17.039 1.00 27.26 5 LYS B N 1
ATOM 837 C CA . LYS B 1 8 ? -11.747 31.196 16.676 1.00 28.55 5 LYS B CA 1
ATOM 838 C C . LYS B 1 8 ? -11.549 32.732 16.640 1.00 29.83 5 LYS B C 1
ATOM 839 O O . LYS B 1 8 ? -12.061 33.427 15.749 1.00 29.23 5 LYS B O 1
ATOM 845 N N . GLU B 1 9 ? -10.768 33.264 17.575 1.00 29.74 6 GLU B N 1
ATOM 846 C CA . GLU B 1 9 ? -10.569 34.699 17.626 1.00 31.67 6 GLU B CA 1
ATOM 847 C C . GLU B 1 9 ? -9.747 35.235 16.440 1.00 31.10 6 GLU B C 1
ATOM 848 O O . GLU B 1 9 ? -10.141 36.220 15.827 1.00 30.68 6 GLU B O 1
ATOM 854 N N . ILE B 1 10 ? -8.646 34.578 16.088 1.00 30.57 7 ILE B N 1
ATOM 855 C CA . ILE B 1 10 ? -7.854 34.963 14.920 1.00 31.43 7 ILE B CA 1
ATOM 856 C C . ILE B 1 10 ? -8.714 34.912 13.627 1.00 30.57 7 ILE B C 1
ATOM 857 O O . ILE B 1 10 ? -8.671 35.821 12.810 1.00 30.28 7 ILE B O 1
ATOM 862 N N . THR B 1 11 ? -9.501 33.850 13.475 1.00 30.28 8 THR B N 1
ATOM 863 C CA . THR B 1 11 ? -10.295 33.594 12.274 1.00 29.97 8 THR B CA 1
ATOM 864 C C . THR B 1 11 ? -11.335 34.719 12.117 1.00 31.73 8 THR B C 1
ATOM 865 O O . THR B 1 11 ? -11.451 35.382 11.050 1.00 29.31 8 THR B O 1
ATOM 869 N N . LYS B 1 12 ? -12.058 34.956 13.204 1.00 31.72 9 LYS B N 1
ATOM 870 C CA . LYS B 1 12 ? -13.147 35.873 13.177 1.00 33.25 9 LYS B CA 1
ATOM 871 C C . LYS B 1 12 ? -12.707 37.339 13.000 1.00 33.04 9 LYS B C 1
ATOM 872 O O . LYS B 1 12 ? -13.457 38.145 12.439 1.00 32.27 9 LYS B O 1
ATOM 878 N N . LYS B 1 13 ? -11.475 37.653 13.423 1.00 32.42 10 LYS B N 1
ATOM 879 C CA . LYS B 1 13 ? -10.892 38.978 13.225 1.00 32.84 10 LYS B CA 1
ATOM 880 C C . LYS B 1 13 ? -10.579 39.273 11.738 1.00 32.12 10 LYS B C 1
ATOM 881 O O . LYS B 1 13 ? -10.633 40.417 11.293 1.00 31.98 10 LYS B O 1
ATOM 887 N N . ASP B 1 14 ? -10.231 38.231 11.002 1.00 31.07 11 ASP B N 1
ATOM 888 C CA . ASP B 1 14 ? -9.877 38.321 9.583 1.00 32.62 11 ASP B CA 1
ATOM 889 C C . ASP B 1 14 ? -11.096 38.072 8.674 1.00 31.45 11 ASP B C 1
ATOM 890 O O . ASP B 1 14 ? -11.375 38.816 7.735 1.00 31.69 11 ASP B O 1
ATOM 895 N N . VAL B 1 15 ? -11.840 37.029 8.983 1.00 31.83 12 VAL B N 1
ATOM 896 C CA . VAL B 1 15 ? -12.930 36.572 8.120 1.00 32.99 12 VAL B CA 1
ATOM 897 C C . VAL B 1 15 ? -14.135 36.348 9.025 1.00 31.93 12 VAL B C 1
ATOM 898 O O . VAL B 1 15 ? -14.315 35.242 9.539 1.00 31.49 12 VAL B O 1
ATOM 902 N N . GLN B 1 16 ? -14.958 37.390 9.184 1.00 31.60 13 GLN B N 1
ATOM 903 C CA . GLN B 1 16 ? -16.092 37.373 10.113 1.00 31.37 13 GLN B CA 1
ATOM 904 C C . GLN B 1 16 ? -17.126 36.267 9.798 1.00 30.97 13 GLN B C 1
ATOM 905 O O . GLN B 1 16 ? -17.729 35.691 10.712 1.00 30.07 13 GLN B O 1
ATOM 911 N N . ASP B 1 17 ? -17.330 35.940 8.524 1.00 29.80 14 ASP B N 1
ATOM 912 C CA . ASP B 1 17 ? -18.351 34.922 8.215 1.00 30.14 14 ASP B CA 1
ATOM 913 C C . ASP B 1 17 ? -17.843 33.477 8.203 1.00 28.45 14 ASP B C 1
ATOM 914 O O . ASP B 1 17 ? -18.595 32.553 7.849 1.00 28.47 14 ASP B O 1
ATOM 919 N N . ALA B 1 18 ? -16.581 33.262 8.544 1.00 28.34 15 ALA B N 1
ATOM 920 C CA . ALA B 1 18 ? -16.024 31.940 8.405 1.00 27.90 15 ALA B CA 1
ATOM 921 C C . ALA B 1 18 ? -16.625 30.998 9.421 1.00 27.97 15 ALA B C 1
ATOM 922 O O . ALA B 1 18 ? -17.000 31.416 10.544 1.00 28.94 15 ALA B O 1
ATOM 924 N N . GLU B 1 19 ? -16.741 29.733 9.029 1.00 27.18 16 GLU B N 1
ATOM 925 C CA . GLU B 1 19 ? -17.208 28.692 9.922 1.00 27.39 16 GLU B CA 1
ATOM 926 C C . GLU B 1 19 ? -16.072 27.719 10.196 1.00 26.02 16 GLU B C 1
ATOM 927 O O . GLU B 1 19 ? -15.205 27.528 9.346 1.00 25.97 16 GLU B O 1
ATOM 933 N N . ILE B 1 20 ? -16.027 27.201 11.417 1.00 23.35 17 ILE B N 1
ATOM 934 C CA . ILE B 1 20 ? -14.945 26.336 11.777 1.00 24.90 17 ILE B CA 1
ATOM 935 C C . ILE B 1 20 ? -15.495 24.979 12.142 1.00 23.63 17 ILE B C 1
ATOM 936 O O . ILE B 1 20 ? -16.428 24.878 12.941 1.00 23.02 17 ILE B O 1
ATOM 941 N N . TYR B 1 21 ? -14.852 23.960 11.596 1.00 23.61 18 TYR B N 1
ATOM 942 C CA . TYR B 1 21 ? -15.244 22.607 11.844 1.00 23.85 18 TYR B CA 1
ATOM 943 C C . TYR B 1 21 ? -14.031 21.864 12.327 1.00 24.54 18 TYR B C 1
ATOM 944 O O . TYR B 1 21 ? -12.914 22.055 11.780 1.00 26.17 18 TYR B O 1
ATOM 953 N N . LEU B 1 22 ? -14.260 20.970 13.291 1.00 23.28 19 LEU B N 1
ATOM 954 C CA . LEU B 1 22 ? -13.201 20.134 13.907 1.00 24.15 19 LEU B CA 1
ATOM 955 C C . LEU B 1 22 ? -13.367 18.676 13.480 1.00 24.12 19 LEU B C 1
ATOM 956 O O . LEU B 1 22 ? -14.474 18.169 13.451 1.00 24.38 19 LEU B O 1
ATOM 961 N N . TYR B 1 23 ? -12.282 18.009 13.093 1.00 26.17 20 TYR B N 1
ATOM 962 C CA . TYR B 1 23 ? -12.277 16.553 12.934 1.00 25.08 20 TYR B CA 1
ATOM 963 C C . TYR B 1 23 ? -10.850 16.061 13.226 1.00 25.59 20 TYR B C 1
ATOM 964 O O . TYR B 1 23 ? -10.107 16.713 13.991 1.00 25.14 20 TYR B O 1
ATOM 973 N N . GLY B 1 24 ? -10.469 14.914 12.690 1.00 25.53 21 GLY B N 1
ATOM 974 C CA . GLY B 1 24 ? -9.171 14.275 13.049 1.00 25.97 21 GLY B CA 1
ATOM 975 C C . GLY B 1 24 ? -9.398 13.193 14.110 1.00 26.50 21 GLY B C 1
ATOM 976 O O . GLY B 1 24 ? -10.528 12.850 14.385 1.00 26.96 21 GLY B O 1
ATOM 977 N N . SER B 1 25 ? -8.349 12.629 14.685 1.00 27.46 22 SER B N 1
ATOM 978 C CA . SER B 1 25 ? -8.517 11.350 15.436 1.00 29.85 22 SER B CA 1
ATOM 979 C C . SER B 1 25 ? -9.401 11.478 16.668 1.00 30.08 22 SER B C 1
ATOM 980 O O . SER B 1 25 ? -10.235 10.610 16.929 1.00 30.27 22 SER B O 1
ATOM 983 N N . VAL B 1 26 ? -9.229 12.587 17.393 1.00 30.90 23 VAL B N 1
ATOM 984 C CA . VAL B 1 26 ? -9.988 12.827 18.631 1.00 31.53 23 VAL B CA 1
ATOM 985 C C . VAL B 1 26 ? -11.512 12.879 18.402 1.00 32.48 23 VAL B C 1
ATOM 986 O O . VAL B 1 26 ? -12.301 12.186 19.085 1.00 32.87 23 VAL B O 1
ATOM 990 N N . VAL B 1 27 ? -11.916 13.621 17.386 1.00 31.03 24 VAL B N 1
ATOM 991 C CA . VAL B 1 27 ? -13.324 13.783 17.079 1.00 31.89 24 VAL B CA 1
ATOM 992 C C . VAL B 1 27 ? -13.881 12.493 16.481 1.00 33.47 24 VAL B C 1
ATOM 993 O O . VAL B 1 27 ? -15.001 12.075 16.853 1.00 33.42 24 VAL B O 1
ATOM 997 N N . GLU B 1 28 ? -13.093 11.848 15.604 1.00 34.35 25 GLU B N 1
ATOM 998 C CA . GLU B 1 28 ? -13.613 10.778 14.733 1.00 34.98 25 GLU B CA 1
ATOM 999 C C . GLU B 1 28 ? -13.452 9.415 15.372 1.00 37.61 25 GLU B C 1
ATOM 1000 O O . GLU B 1 28 ? -14.002 8.419 14.892 1.00 37.64 25 GLU B O 1
ATOM 1006 N N . GLY B 1 29 ? -12.668 9.361 16.438 1.00 40.24 26 GLY B N 1
ATOM 1007 C CA . GLY B 1 29 ? -12.493 8.128 17.176 1.00 43.39 26 GLY B CA 1
ATOM 1008 C C . GLY B 1 29 ? -11.597 7.153 16.449 1.00 45.48 26 GLY B C 1
ATOM 1009 O O . GLY B 1 29 ? -11.617 5.966 16.745 1.00 46.97 26 GLY B O 1
ATOM 1010 N N . ASP B 1 30 ? -10.840 7.655 15.477 1.00 47.23 27 ASP B N 1
ATOM 1011 C CA . ASP B 1 30 ? -9.826 6.886 14.762 1.00 48.40 27 ASP B CA 1
ATOM 1012 C C . ASP B 1 30 ? -8.510 7.338 15.307 1.00 47.80 27 ASP B C 1
ATOM 1013 O O . ASP B 1 30 ? -8.051 8.419 14.926 1.00 47.87 27 ASP B O 1
ATOM 1018 N N . TYR B 1 31 ? -7.894 6.512 16.159 1.00 46.92 28 TYR B N 1
ATOM 1019 C CA . TYR B 1 31 ? -6.535 6.760 16.608 1.00 46.05 28 TYR B CA 1
ATOM 1020 C C . TYR B 1 31 ? -5.564 5.769 15.983 1.00 46.35 28 TYR B C 1
ATOM 1021 O O . TYR B 1 31 ? -4.386 5.780 16.326 1.00 46.39 28 TYR B O 1
ATOM 1030 N N . SER B 1 32 ? -6.045 4.910 15.083 1.00 46.38 29 SER B N 1
ATOM 1031 C CA . SER B 1 32 ? -5.202 3.847 14.537 1.00 46.65 29 SER B CA 1
ATOM 1032 C C . SER B 1 32 ? -5.038 3.849 13.000 1.00 46.73 29 SER B C 1
ATOM 1033 O O . SER B 1 32 ? -4.485 2.904 12.432 1.00 46.56 29 SER B O 1
ATOM 1036 N N . ILE B 1 33 ? -5.504 4.914 12.342 1.00 46.42 30 ILE B N 1
ATOM 1037 C CA . ILE B 1 33 ? -5.366 5.051 10.879 1.00 46.36 30 ILE B CA 1
ATOM 1038 C C . ILE B 1 33 ? -4.611 6.360 10.530 1.00 44.75 30 ILE B C 1
ATOM 1039 O O . ILE B 1 33 ? -4.698 6.911 9.344 1.00 44.62 30 ILE B O 1
ATOM 1044 N N . GLY B 1 34 ? -3.828 6.845 11.584 1.00 43.13 31 GLY B N 1
ATOM 1045 C CA . GLY B 1 34 ? -2.922 7.958 11.244 1.00 41.17 31 GLY B CA 1
ATOM 1046 C C . GLY B 1 34 ? -3.567 9.268 10.810 1.00 39.44 31 GLY B C 1
ATOM 1047 O O . GLY B 1 34 ? -2.965 10.027 10.073 1.00 38.29 31 GLY B O 1
ATOM 1048 N N . LEU B 1 35 ? -4.764 9.560 11.307 1.00 38.35 32 LEU B N 1
ATOM 1049 C CA . LEU B 1 35 ? -5.352 10.885 11.091 1.00 37.90 32 LEU B CA 1
ATOM 1050 C C . LEU B 1 35 ? -4.515 11.898 11.871 1.00 36.95 32 LEU B C 1
ATOM 1051 O O . LEU B 1 35 ? -3.849 11.519 12.841 1.00 37.19 32 LEU B O 1
ATOM 1056 N N . SER B 1 36 ? -4.528 13.158 11.440 1.00 35.15 33 SER B N 1
ATOM 1057 C CA . SER B 1 36 ? -4.079 14.242 12.310 1.00 34.86 33 SER B CA 1
ATOM 1058 C C . SER B 1 36 ? -4.856 14.254 13.652 1.00 32.68 33 SER B C 1
ATOM 1059 O O . SER B 1 36 ? -6.019 13.893 13.662 1.00 33.04 33 SER B O 1
ATOM 1062 N N . ASP B 1 37 ? -4.230 14.687 14.750 1.00 31.00 34 ASP B N 1
ATOM 1063 C CA . ASP B 1 37 ? -4.883 14.732 16.087 1.00 30.27 34 ASP B CA 1
ATOM 1064 C C . ASP B 1 37 ? -6.176 15.575 16.068 1.00 29.99 34 ASP B C 1
ATOM 1065 O O . ASP B 1 37 ? -7.252 15.096 16.465 1.00 29.60 34 ASP B O 1
ATOM 1070 N N . ILE B 1 38 ? -6.045 16.829 15.615 1.00 28.99 35 ILE B N 1
ATOM 1071 C CA . ILE B 1 38 ? -7.177 17.733 15.384 1.00 27.60 35 ILE B CA 1
ATOM 1072 C C . ILE B 1 38 ? -7.006 18.368 13.987 1.00 28.34 35 ILE B C 1
ATOM 1073 O O . ILE B 1 38 ? -6.057 19.134 13.737 1.00 29.42 35 ILE B O 1
ATOM 1078 N N . ASP B 1 39 ? -7.910 18.029 13.071 1.00 26.43 36 ASP B N 1
ATOM 1079 C CA . ASP B 1 39 ? -8.069 18.811 11.811 1.00 27.39 36 ASP B CA 1
ATOM 1080 C C . ASP B 1 39 ? -9.010 19.979 12.056 1.00 25.41 36 ASP B C 1
ATOM 1081 O O . ASP B 1 39 ? -9.999 19.849 12.761 1.00 27.04 36 ASP B O 1
ATOM 1086 N N . VAL B 1 40 ? -8.669 21.126 11.517 1.00 25.95 37 VAL B N 1
ATOM 1087 C CA . VAL B 1 40 ? -9.468 22.336 11.684 1.00 25.68 37 VAL B CA 1
ATOM 1088 C C . VAL B 1 40 ? -9.756 22.851 10.275 1.00 25.17 37 VAL B C 1
ATOM 1089 O O . VAL B 1 40 ? -8.869 23.366 9.545 1.00 26.23 37 VAL B O 1
ATOM 1093 N N . ALA B 1 41 ? -10.996 22.739 9.871 1.00 23.99 38 ALA B N 1
ATOM 1094 C CA . ALA B 1 41 ? -11.368 23.343 8.584 1.00 24.46 38 ALA B CA 1
ATOM 1095 C C . ALA B 1 41 ? -11.942 24.746 8.848 1.00 24.25 38 ALA B C 1
ATOM 1096 O O . ALA B 1 41 ? -12.854 24.898 9.655 1.00 23.57 38 ALA B O 1
ATOM 1098 N N . ILE B 1 42 ? -11.399 25.751 8.165 1.00 24.59 39 ILE B N 1
ATOM 1099 C CA . ILE B 1 42 ? -11.860 27.141 8.295 1.00 23.57 39 ILE B CA 1
ATOM 1100 C C . ILE B 1 42 ? -12.446 27.536 6.948 1.00 23.45 39 ILE B C 1
ATOM 1101 O O . ILE B 1 42 ? -11.740 27.547 5.962 1.00 24.85 39 ILE B O 1
ATOM 1106 N N . VAL B 1 43 ? -13.765 27.759 6.897 1.00 22.06 40 VAL B N 1
ATOM 1107 C CA . VAL B 1 43 ? -14.488 27.667 5.660 1.00 21.88 40 VAL B CA 1
ATOM 1108 C C . VAL B 1 43 ? -15.187 29.013 5.359 1.00 22.44 40 VAL B C 1
ATOM 1109 O O . VAL B 1 43 ? -16.011 29.484 6.153 1.00 21.05 40 VAL B O 1
ATOM 1113 N N . SER B 1 44 ? -14.881 29.593 4.190 1.00 23.91 41 SER B N 1
ATOM 1114 C CA . SER B 1 44 ? -15.593 30.813 3.733 1.00 26.10 41 SER B CA 1
ATOM 1115 C C . SER B 1 44 ? -15.356 30.975 2.248 1.00 25.79 41 SER B C 1
ATOM 1116 O O . SER B 1 44 ? -14.271 30.697 1.766 1.00 27.45 41 SER B O 1
ATOM 1119 N N . ASP B 1 45 ? -16.335 31.491 1.517 1.00 25.77 42 ASP B N 1
ATOM 1120 C CA . ASP B 1 45 ? -16.067 31.880 0.129 1.00 24.10 42 ASP B CA 1
ATOM 1121 C C . ASP B 1 45 ? -15.153 33.073 -0.025 1.00 25.23 42 ASP B C 1
ATOM 1122 O O . ASP B 1 45 ? -14.744 33.400 -1.144 1.00 24.81 42 ASP B O 1
ATOM 1127 N N . VAL B 1 46 ? -14.820 33.746 1.064 1.00 24.58 43 VAL B N 1
ATOM 1128 C CA . VAL B 1 46 ? -13.733 34.739 0.950 1.00 27.91 43 VAL B CA 1
ATOM 1129 C C . VAL B 1 46 ? -12.432 34.048 0.435 1.00 27.48 43 VAL B C 1
ATOM 1130 O O . VAL B 1 46 ? -11.588 34.652 -0.212 1.00 28.64 43 VAL B O 1
ATOM 1134 N N . PHE B 1 47 ? -12.268 32.774 0.733 1.00 27.00 44 PHE B N 1
ATOM 1135 C CA . PHE B 1 47 ? -11.050 32.059 0.323 1.00 26.30 44 PHE B CA 1
ATOM 1136 C C . PHE B 1 47 ? -11.079 31.661 -1.149 1.00 26.82 44 PHE B C 1
ATOM 1137 O O . PHE B 1 47 ? -10.164 30.977 -1.626 1.00 25.97 44 PHE B O 1
ATOM 1145 N N . GLU B 1 48 ? -12.120 32.091 -1.875 1.00 27.74 45 GLU B N 1
ATOM 1146 C CA . GLU B 1 48 ? -12.045 31.954 -3.336 1.00 28.46 45 GLU B CA 1
ATOM 1147 C C . GLU B 1 48 ? -10.901 32.834 -3.886 1.00 28.72 45 GLU B C 1
ATOM 1148 O O . GLU B 1 48 ? -10.418 32.643 -4.982 1.00 28.61 45 GLU B O 1
ATOM 1154 N N . ASP B 1 49 ? -10.473 33.805 -3.104 1.00 27.76 46 ASP B N 1
ATOM 1155 C CA . ASP B 1 49 ? -9.354 34.599 -3.530 1.00 28.09 46 ASP B CA 1
ATOM 1156 C C . ASP B 1 49 ? -8.123 33.953 -2.934 1.00 27.61 46 ASP B C 1
ATOM 1157 O O . ASP B 1 49 ? -7.958 33.924 -1.713 1.00 26.92 46 ASP B O 1
ATOM 1162 N N . ARG B 1 50 ? -7.291 33.361 -3.799 1.00 27.53 47 ARG B N 1
ATOM 1163 C CA . ARG B 1 50 ? -6.106 32.603 -3.381 1.00 28.56 47 ARG B CA 1
ATOM 1164 C C . ARG B 1 50 ? -5.184 33.453 -2.512 1.00 28.19 47 ARG B C 1
ATOM 1165 O O . ARG B 1 50 ? -4.464 32.963 -1.664 1.00 27.30 47 ARG B O 1
ATOM 1173 N N . ASN B 1 51 ? -5.168 34.752 -2.774 1.00 27.94 48 ASN B N 1
ATOM 1174 C CA . ASN B 1 51 ? -4.319 35.662 -1.998 1.00 28.15 48 ASN B CA 1
ATOM 1175 C C . ASN B 1 51 ? -4.736 35.772 -0.524 1.00 27.03 48 ASN B C 1
ATOM 1176 O O . ASN B 1 51 ? -3.898 35.891 0.396 1.00 26.65 48 ASN B O 1
ATOM 1181 N N . ARG B 1 52 ? -6.040 35.789 -0.326 1.00 27.35 49 ARG B N 1
ATOM 1182 C CA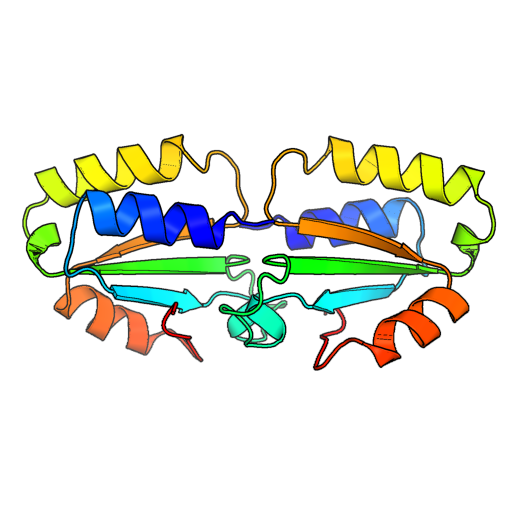 . ARG B 1 52 ? -6.632 35.739 1.017 1.00 27.49 49 ARG B CA 1
ATOM 1183 C C . ARG B 1 52 ? -6.388 34.394 1.697 1.00 26.46 49 ARG B C 1
ATOM 1184 O O . ARG B 1 52 ? -6.135 34.337 2.896 1.00 26.12 49 ARG B O 1
ATOM 1192 N N . LYS B 1 53 ? -6.473 33.309 0.949 1.00 27.34 50 LYS B N 1
ATOM 1193 C CA . LYS B 1 53 ? -6.213 31.981 1.528 1.00 29.17 50 LYS B CA 1
ATOM 1194 C C . LYS B 1 53 ? -4.760 31.945 2.041 1.00 30.03 50 LYS B C 1
ATOM 1195 O O . LYS B 1 53 ? -4.471 31.520 3.196 1.00 29.15 50 LYS B O 1
ATOM 1201 N N . LEU B 1 54 ? -3.839 32.468 1.213 1.00 30.03 51 LEU B N 1
ATOM 1202 C CA . LEU B 1 54 ? -2.406 32.409 1.545 1.00 29.82 51 LEU B CA 1
ATOM 1203 C C . LEU B 1 54 ? -2.069 33.265 2.786 1.00 29.44 51 LEU B C 1
ATOM 1204 O O . LEU B 1 54 ? -1.366 32.820 3.695 1.00 29.59 51 LEU B O 1
ATOM 1209 N N . GLU B 1 55 ? -2.536 34.515 2.750 1.00 29.52 52 GLU B N 1
ATOM 1210 C CA . GLU B 1 55 ? -2.512 35.529 3.820 1.00 30.39 52 GLU B CA 1
ATOM 1211 C C . GLU B 1 55 ? -2.939 34.874 5.148 1.00 30.62 52 GLU B C 1
ATOM 1212 O O . GLU B 1 55 ? -2.237 34.904 6.150 1.00 29.18 52 GLU B O 1
ATOM 1218 N N . PHE B 1 56 ? -4.143 34.297 5.129 1.00 30.70 53 PHE B N 1
ATOM 1219 C CA . PHE B 1 56 ? -4.743 33.750 6.323 1.00 31.25 53 PHE B CA 1
ATOM 1220 C C . PHE B 1 56 ? -4.003 32.490 6.791 1.00 30.93 53 PHE B C 1
ATOM 1221 O O . PHE B 1 56 ? -3.750 32.294 7.997 1.00 30.84 53 PHE B O 1
ATOM 1229 N N . PHE B 1 57 ? -3.680 31.623 5.847 1.00 30.51 54 PHE B N 1
ATOM 1230 C CA . PHE B 1 57 ? -2.908 30.421 6.190 1.00 31.13 54 PHE B CA 1
ATOM 1231 C C . PHE B 1 57 ? -1.579 30.721 6.855 1.00 30.89 54 PHE B C 1
ATOM 1232 O O . PHE B 1 57 ? -1.200 30.048 7.842 1.00 31.83 54 PHE B O 1
ATOM 1240 N N . GLY B 1 58 ? -0.854 31.700 6.320 1.00 31.21 55 GLY B N 1
ATOM 1241 C CA . GLY B 1 58 ? 0.409 32.111 6.900 1.00 31.93 55 GLY B CA 1
ATOM 1242 C C . GLY B 1 58 ? 0.257 32.666 8.311 1.00 32.19 55 GLY B C 1
ATOM 1243 O O . GLY B 1 58 ? 1.063 32.376 9.191 1.00 29.83 55 GLY B O 1
ATOM 1244 N N . LYS B 1 59 ? -0.795 33.457 8.511 1.00 32.80 56 LYS B N 1
ATOM 1245 C CA . LYS B 1 59 ? -1.115 34.041 9.835 1.00 35.20 56 LYS B CA 1
ATOM 1246 C C . LYS B 1 59 ? -1.405 32.914 10.851 1.00 34.76 56 LYS B C 1
ATOM 1247 O O . LYS B 1 59 ? -0.798 32.849 11.941 1.00 34.85 56 LYS B O 1
ATOM 1253 N N . ILE B 1 60 ? -2.307 32.008 10.488 1.00 35.37 57 ILE B N 1
ATOM 1254 C CA . ILE B 1 60 ? -2.758 31.007 11.445 1.00 36.37 57 ILE B CA 1
ATOM 1255 C C . ILE B 1 60 ? -1.671 29.962 11.718 1.00 37.34 57 ILE B C 1
ATOM 1256 O O . ILE B 1 60 ? -1.470 29.541 12.876 1.00 37.08 57 ILE B O 1
ATOM 1261 N N . THR B 1 61 ? -0.936 29.541 10.697 1.00 37.67 58 THR B N 1
ATOM 1262 C CA . THR B 1 61 ? 0.107 28.537 10.962 1.00 39.40 58 THR B CA 1
ATOM 1263 C C . THR B 1 61 ? 1.324 29.089 11.739 1.00 39.01 58 THR B C 1
ATOM 1264 O O . THR B 1 61 ? 1.929 28.374 12.539 1.00 39.00 58 THR B O 1
ATOM 1268 N N . LYS B 1 62 ? 1.653 30.360 11.517 1.00 39.35 59 LYS B N 1
ATOM 1269 C CA . LYS B 1 62 ? 2.697 31.044 12.284 1.00 39.67 59 LYS B CA 1
ATOM 1270 C C . LYS B 1 62 ? 2.339 31.092 13.774 1.00 39.46 59 LYS B C 1
ATOM 1271 O O . LYS B 1 62 ? 3.187 30.881 14.642 1.00 38.37 59 LYS B O 1
ATOM 1277 N N . LYS B 1 63 ? 1.080 31.399 14.050 1.00 39.09 60 LYS B N 1
ATOM 1278 C CA . LYS B 1 63 ? 0.589 31.472 15.418 1.00 40.04 60 LYS B CA 1
ATOM 1279 C C . LYS B 1 63 ? 0.625 30.077 16.113 1.00 40.42 60 LYS B C 1
ATOM 1280 O O . LYS B 1 63 ? 0.924 29.968 17.304 1.00 38.91 60 LYS B O 1
ATOM 1286 N N . PHE B 1 64 ? 0.361 29.024 15.349 1.00 40.65 61 PHE B N 1
ATOM 1287 C CA . PHE B 1 64 ? 0.207 27.671 15.903 1.00 42.65 61 PHE B CA 1
ATOM 1288 C C . PHE B 1 64 ? 1.262 26.654 15.453 1.00 43.76 61 PHE B C 1
ATOM 1289 O O . PHE B 1 64 ? 0.971 25.479 15.277 1.00 45.33 61 PHE B O 1
ATOM 1297 N N . PHE B 1 65 ? 2.493 27.103 15.297 1.00 44.85 62 PHE B N 1
ATOM 1298 C CA . PHE B 1 65 ? 3.523 26.280 14.693 1.00 46.13 62 PHE B CA 1
ATOM 1299 C C . PHE B 1 65 ? 3.846 25.089 15.583 1.00 46.14 62 PHE B C 1
ATOM 1300 O O . PHE B 1 65 ? 3.832 25.203 16.820 1.00 46.36 62 PHE B O 1
ATOM 1308 N N . ASP B 1 66 ? 4.130 23.949 14.950 1.00 45.95 63 ASP B N 1
ATOM 1309 C CA . ASP B 1 66 ? 4.571 22.750 15.675 1.00 45.61 63 ASP B CA 1
ATOM 1310 C C . ASP B 1 66 ? 3.507 22.445 16.734 1.00 44.65 63 ASP B C 1
ATOM 1311 O O . ASP B 1 66 ? 3.782 22.346 17.925 1.00 44.56 63 ASP B O 1
ATOM 1316 N N . SER B 1 67 ? 2.264 22.367 16.277 1.00 42.89 64 SER B N 1
ATOM 1317 C CA . SER B 1 67 ? 1.156 22.051 17.170 1.00 41.48 64 SER B CA 1
ATOM 1318 C C . SER B 1 67 ? 0.368 20.852 16.644 1.00 39.76 64 SER B C 1
ATOM 1319 O O . SER B 1 67 ? 0.613 20.371 15.510 1.00 40.88 64 SER B O 1
ATOM 1322 N N . PRO B 1 68 ? -0.590 20.369 17.444 1.00 37.37 65 PRO B N 1
ATOM 1323 C CA . PRO B 1 68 ? -1.340 19.225 16.954 1.00 35.67 65 PRO B CA 1
ATOM 1324 C C . PRO B 1 68 ? -2.412 19.564 15.915 1.00 33.17 65 PRO B C 1
ATOM 1325 O O . PRO B 1 68 ? -2.951 18.633 15.349 1.00 32.65 65 PRO B O 1
ATOM 1329 N N . PHE B 1 69 ? -2.691 20.855 15.660 1.00 31.52 66 PHE B N 1
ATOM 1330 C CA . PHE B 1 69 ? -3.682 21.307 14.639 1.00 31.73 66 PHE B CA 1
ATOM 1331 C C . PHE B 1 69 ? -3.173 21.178 13.202 1.00 31.13 66 PHE B C 1
ATOM 1332 O O . PHE B 1 69 ? -2.028 21.519 12.897 1.00 32.40 66 PHE B O 1
ATOM 1340 N N . GLU B 1 70 ? -4.026 20.684 12.322 1.00 30.51 67 GLU B N 1
ATOM 1341 C CA . GLU B 1 70 ? -3.745 20.695 10.885 1.00 29.20 67 GLU B CA 1
ATOM 1342 C C . GLU B 1 70 ? -4.856 21.521 10.313 1.00 28.13 67 GLU B C 1
ATOM 1343 O O . GLU B 1 70 ? -6.016 21.162 10.469 1.00 27.25 67 GLU B O 1
ATOM 1349 N N . PHE B 1 71 ? -4.506 22.660 9.682 1.00 26.36 68 PHE B N 1
ATOM 1350 C CA . PHE B 1 71 ? -5.463 23.633 9.210 1.00 25.75 68 PHE B CA 1
ATOM 1351 C C . PHE B 1 71 ? -5.759 23.397 7.728 1.00 24.70 68 PHE B C 1
ATOM 1352 O O . PHE B 1 71 ? -4.839 23.092 6.974 1.00 24.52 68 PHE B O 1
ATOM 1360 N N . HIS B 1 72 ? -7.025 23.535 7.342 1.00 23.85 69 HIS B N 1
ATOM 1361 C CA . HIS B 1 72 ? -7.494 23.439 5.948 1.00 23.27 69 HIS B CA 1
ATOM 1362 C C . HIS B 1 72 ? -8.319 24.682 5.745 1.00 24.26 69 HIS B C 1
ATOM 1363 O O . HIS B 1 72 ? -9.348 24.870 6.428 1.00 23.19 69 HIS B O 1
ATOM 1370 N N . ILE B 1 73 ? -7.844 25.553 4.845 1.00 23.06 70 ILE B N 1
ATOM 1371 C CA . ILE B 1 73 ? -8.497 26.832 4.567 1.00 21.36 70 ILE B CA 1
ATOM 1372 C C . ILE B 1 73 ? -9.257 26.631 3.298 1.00 22.04 70 ILE B C 1
ATOM 1373 O O . ILE B 1 73 ? -8.654 26.429 2.239 1.00 19.50 70 ILE B O 1
ATOM 1378 N N . LEU B 1 74 ? -10.593 26.638 3.393 1.00 21.12 71 LEU B N 1
ATOM 1379 C CA . LEU B 1 74 ? -11.421 26.159 2.290 1.00 22.31 71 LEU B CA 1
ATOM 1380 C C . LEU B 1 74 ? -12.556 27.100 1.911 1.00 22.26 71 LEU B C 1
ATOM 1381 O O . LEU B 1 74 ? -13.132 27.746 2.772 1.00 21.20 71 LEU B O 1
ATOM 1386 N N . THR B 1 75 ? -12.907 27.098 0.623 1.00 21.53 72 THR B N 1
ATOM 1387 C CA . THR B 1 75 ? -14.161 27.636 0.180 1.00 21.93 72 THR B CA 1
ATOM 1388 C C . THR B 1 75 ? -15.278 26.650 0.562 1.00 23.79 72 THR B C 1
ATOM 1389 O O . THR B 1 75 ? -14.996 25.498 0.977 1.00 23.99 72 THR B O 1
ATOM 1393 N N . LYS B 1 76 ? -16.535 27.080 0.413 1.00 21.55 73 LYS B N 1
ATOM 1394 C CA . LYS B 1 76 ? -17.667 26.192 0.706 1.00 22.81 73 LYS B CA 1
ATOM 1395 C C . LYS B 1 76 ? -17.725 24.921 -0.172 1.00 23.59 73 LYS B C 1
ATOM 1396 O O . LYS B 1 76 ? -17.961 23.825 0.343 1.00 23.87 73 LYS B O 1
ATOM 1402 N N . LYS B 1 77 ? -17.464 25.076 -1.469 1.00 23.87 74 LYS B N 1
ATOM 1403 C CA . LYS B 1 77 ? -17.396 23.955 -2.379 1.00 25.12 74 LYS B CA 1
ATOM 1404 C C . LYS B 1 77 ? -16.323 22.956 -1.978 1.00 24.70 74 LYS B C 1
ATOM 1405 O O . LYS B 1 77 ? -16.537 21.725 -2.027 1.00 22.03 74 LYS B O 1
ATOM 1411 N N . GLU B 1 78 ? -15.150 23.479 -1.616 1.00 22.71 75 GLU B N 1
ATOM 1412 C CA . GLU B 1 78 ? -14.040 22.633 -1.137 1.00 24.61 75 GLU B CA 1
ATOM 1413 C C . GLU B 1 78 ? -14.374 21.857 0.149 1.00 24.97 75 GLU B C 1
ATOM 1414 O O . GLU B 1 78 ? -14.030 20.675 0.302 1.00 24.61 75 GLU B O 1
ATOM 1420 N N . TRP B 1 79 ? -15.016 22.530 1.086 1.00 25.33 76 TRP B N 1
ATOM 1421 C CA . TRP B 1 79 ? -15.454 21.870 2.291 1.00 26.06 76 TRP B CA 1
ATOM 1422 C C . TRP B 1 79 ? -16.534 20.771 1.973 1.00 26.91 76 TRP B C 1
ATOM 1423 O O . TRP B 1 79 ? -16.480 19.680 2.528 1.00 26.52 76 TRP B O 1
ATOM 1434 N N . LYS B 1 80 ? -17.477 21.056 1.076 1.00 27.48 77 LYS B N 1
ATOM 1435 C CA . LYS B 1 80 ? -18.470 20.061 0.631 1.00 27.73 77 LYS B CA 1
ATOM 1436 C C . LYS B 1 80 ? -17.712 18.819 0.120 1.00 28.02 77 LYS B C 1
ATOM 1437 O O . LYS B 1 80 ? -18.021 17.687 0.520 1.00 27.27 77 LYS B O 1
ATOM 1443 N N . MET B 1 81 ? -16.707 19.027 -0.732 1.00 26.52 78 MET B N 1
ATOM 1444 C CA . MET B 1 81 ? -15.937 17.889 -1.203 1.00 26.77 78 MET B CA 1
ATOM 1445 C C . MET B 1 81 ? -15.223 17.179 -0.055 1.00 26.96 78 MET B C 1
ATOM 1446 O O . MET B 1 81 ? -15.191 15.949 -0.030 1.00 26.66 78 MET B O 1
ATOM 1451 N N . SER B 1 82 ? -14.598 17.938 0.863 1.00 28.11 79 SER B N 1
ATOM 1452 C CA . SER B 1 82 ? -13.825 17.367 1.965 1.00 28.57 79 SER B CA 1
ATOM 1453 C C . SER B 1 82 ? -14.655 16.409 2.822 1.00 28.88 79 SER B C 1
ATOM 1454 O O . SER B 1 82 ? -14.190 15.305 3.198 1.00 29.35 79 SER B O 1
ATOM 1457 N N . LYS B 1 83 ? -15.904 16.793 3.071 1.00 28.28 80 LYS B N 1
ATOM 1458 C CA . LYS B 1 83 ? -16.825 15.983 3.885 1.00 28.94 80 LYS B CA 1
ATOM 1459 C C . LYS B 1 83 ? -17.094 14.585 3.398 1.00 29.66 80 LYS B C 1
ATOM 1460 O O . LYS B 1 83 ? -17.443 13.736 4.195 1.00 28.18 80 LYS B O 1
ATOM 1466 N N . ARG B 1 84 ? -16.926 14.355 2.096 1.00 30.13 81 ARG B N 1
ATOM 1467 C CA . ARG B 1 84 ? -17.009 13.022 1.506 1.00 29.64 81 ARG B CA 1
ATOM 1468 C C . ARG B 1 84 ? -16.048 11.983 2.114 1.00 29.40 81 ARG B C 1
ATOM 1469 O O . ARG B 1 84 ? -16.264 10.777 1.984 1.00 29.55 81 ARG B O 1
ATOM 1477 N N . PHE B 1 85 ? -14.993 12.462 2.751 1.00 29.44 82 PHE B N 1
ATOM 1478 C CA . PHE B 1 85 ? -13.945 11.638 3.313 1.00 29.21 82 PHE B CA 1
ATOM 1479 C C . PHE B 1 85 ? -13.852 11.777 4.828 1.00 30.00 82 PHE B C 1
ATOM 1480 O O . PHE B 1 85 ? -12.907 11.277 5.431 1.00 31.00 82 PHE B O 1
ATOM 1488 N N . ILE B 1 86 ? -14.851 12.418 5.444 1.00 28.73 83 ILE B N 1
ATOM 1489 C CA . ILE B 1 86 ? -14.792 12.728 6.886 1.00 28.80 83 ILE B CA 1
ATOM 1490 C C . ILE B 1 86 ? -15.936 11.983 7.543 1.00 30.02 83 ILE B C 1
ATOM 1491 O O . ILE B 1 86 ? -17.112 12.187 7.165 1.00 30.49 83 ILE B O 1
ATOM 1496 N N . ARG B 1 87 ? -15.582 11.162 8.533 1.00 30.32 84 ARG B N 1
ATOM 1497 C CA . ARG B 1 87 ? -16.515 10.269 9.214 1.00 31.65 84 ARG B CA 1
ATOM 1498 C C . ARG B 1 87 ? -17.483 11.076 10.067 1.00 30.67 84 ARG B C 1
ATOM 1499 O O . ARG B 1 87 ? -18.701 10.856 10.053 1.00 30.86 84 ARG B O 1
ATOM 1507 N N . LYS B 1 88 ? -16.926 12.046 10.777 1.00 29.22 85 LYS B N 1
ATOM 1508 C CA . LYS B 1 88 ? -17.645 12.827 11.757 1.00 29.12 85 LYS B CA 1
ATOM 1509 C C . LYS B 1 88 ? -16.896 14.149 11.918 1.00 27.33 85 LYS B C 1
ATOM 1510 O O . LYS B 1 88 ? -15.665 14.169 11.970 1.00 25.71 85 LYS B O 1
ATOM 1516 N N . TYR B 1 89 ? -17.630 15.242 12.024 1.00 26.96 86 TYR B N 1
ATOM 1517 C CA . TYR B 1 89 ? -17.010 16.514 12.392 1.00 26.76 86 TYR B CA 1
ATOM 1518 C C . TYR B 1 89 ? -17.924 17.252 13.371 1.00 28.09 86 TYR B C 1
ATOM 1519 O O . TYR B 1 89 ? -19.120 16.899 13.505 1.00 27.23 86 TYR B O 1
ATOM 1528 N N . ARG B 1 90 ? -17.369 18.289 14.000 1.00 28.16 87 ARG B N 1
ATOM 1529 C CA . ARG B 1 90 ? -18.100 19.154 14.916 1.00 31.49 87 ARG B CA 1
ATOM 1530 C C . ARG B 1 90 ? -17.863 20.627 14.582 1.00 32.12 87 ARG B C 1
ATOM 1531 O O . ARG B 1 90 ? -16.709 21.095 14.485 1.00 31.58 87 ARG B O 1
ATOM 1539 N N . ARG B 1 91 ? -18.955 21.358 14.411 1.00 34.09 88 ARG B N 1
ATOM 1540 C CA . ARG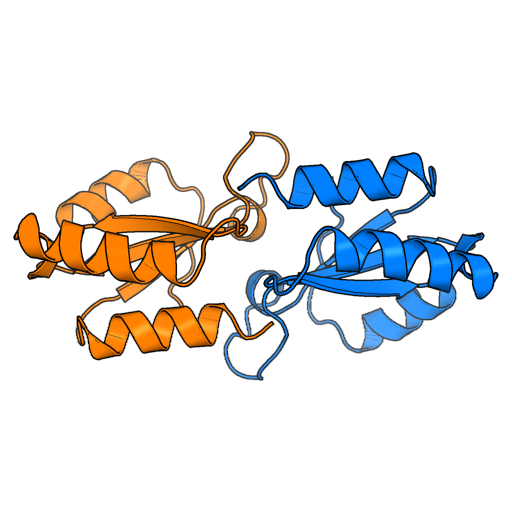 B 1 91 ? -18.878 22.795 14.202 1.00 36.96 88 ARG B CA 1
ATOM 1541 C C . ARG B 1 91 ? -18.470 23.455 15.513 1.00 38.10 88 ARG B C 1
ATOM 1542 O O . ARG B 1 91 ? -19.109 23.250 16.545 1.00 38.83 88 ARG B O 1
ATOM 1550 N N . LEU B 1 92 ? -17.378 24.214 15.481 1.00 39.82 89 LEU B N 1
ATOM 1551 C CA . LEU B 1 92 ? -16.797 24.778 16.707 1.00 41.53 89 LEU B CA 1
ATOM 1552 C C . LEU B 1 92 ? -17.716 25.817 17.381 1.00 42.97 89 LEU B C 1
ATOM 1553 O O . LEU B 1 92 ? -17.903 26.924 16.881 1.00 43.31 89 LEU B O 1
ATOM 1558 N N . ASP B 1 93 ? -18.279 25.437 18.533 1.00 45.00 90 ASP B N 1
ATOM 1559 C CA . ASP B 1 93 ? -19.309 26.241 19.199 1.00 46.00 90 ASP B CA 1
ATOM 1560 C C . ASP B 1 93 ? -19.331 26.103 20.724 1.00 45.95 90 ASP B C 1
#

CATH classification: 3.30.460.10

Organism: Archaeoglobus fulgidus (strain ATCC 49558 / DSM 4304 / JCM 9628 / NBRC 100126 / VC-16) (NCBI:txid224325)

Sequence (186 aa):
AGHMKEIKEITKKDVQDAEIYLYGSVVEGDYSIGLSDIDVAIVSDVFEDRNRKLEFFGKITKKFFDSPFEFHILTKKEWKMSKRFIRKYRRLDAGHMKEIKEITKKDVQDAEIYLYGSVVEGDYSIGLSDIDVAIVSDVFEDRNRKLEFFGKITKKFFDSPFEFHILTKKEWKMSKRFIRKYRRLD

InterPro domains:
  IPR002934 Polymerase, nucleotidyl transferase domain [PF01909] (1-89)
  IPR043519 Nucleotidyltransferase superfamily [G3DSA:3.30.460.10] (1-93)
  IPR043519 Nucleotidyltransferase superfamily [SSF81301] (1-86)

Foldseek 3Di:
DCVVVVVVVLLCVLPVPKWKKWAWCVFQVPPPPPTQPIEIEIEAQVCVPVVSLVVSVVVSCVVQPPHSYDYHYYYPVRVVVVVVVTRDMGIDD/DCVVVVVVVLLCVLPVPWWKKWAWCVFQVDPDPDTQRIEIETEAQVCVPVVSLVVSVVVSCVVQPPHSYDYHYYYPVRVVVVVVVGRDMGTDD

Radius of gyration: 17.66 Å; Cα contacts (8 Å, |Δi|>4): 302; chains: 2; bounding box: 30×39×48 Å

Nearest PDB structures (foldseek):
  1ylq-assembly1_B  TM=1.010E+00  e=4.982E-19  Archaeoglobus fulgidus
  1no5-assembly2_B  TM=5.323E-01  e=5.477E-03  Haemophilus influenzae
  6m6u-assembly1_F  TM=6.184E-01  e=1.830E-02  Shewanella oneidensis MR-1
  8xn1-assembly1_A  TM=4.395E-01  e=8.729E+00  Homo sapiens
  1ylq-assembly1_B  TM=1.011E+00  e=7.926E-20  Archaeoglobus fulgidus

Solvent-accessible surface area: 11211 Å² total; per-residue (Å²): 50,36,16,6,165,71,0,41,109,34,0,70,190,32,2,158,96,1,60,0,30,0,20,0,6,12,19,18,42,13,37,94,132,79,58,16,5,0,10,0,0,0,6,2,63,50,2,128,74,197,112,76,51,125,68,0,90,35,95,0,44,173,111,14,174,116,14,0,13,84,16,50,12,22,13,134,177,59,9,155,126,31,77,196,171,24,158,128,86,118,140,12,84,46,39,19,8,165,57,0,105,87,33,0,84,173,24,1,145,93,2,70,8,30,0,18,0,4,11,24,18,40,9,35,91,136,77,61,15,5,0,10,0,0,0,5,2,64,50,2,128,73,201,113,73,47,132,69,0,89,35,93,0,40,173,105,11,173,120,13,0,13,81,16,50,12,23,11,140,157,57,9,153,128,33,75,187,170,25,147,125,86,92,118,23,84

B-factor: mean 33.16, std 8.73, range [16.17, 79.95]